Protein 5OS9 (pdb70)

Nearest PDB structures (foldseek):
  5os9-assembly2_B  TM=9.910E-01  e=1.170E-19  Arabidopsis thaliana
  7et6-assembly1_D  TM=8.992E-01  e=9.704E-14  Arabidopsis thaliana
  7et6-assembly1_A  TM=8.989E-01  e=3.283E-13  Arabidopsis thaliana
  1wid-assembly1_A  TM=8.271E-01  e=1.241E-12  Arabidopsis thaliana
  8oj1-assembly1_A-2  TM=8.396E-01  e=2.722E-07  Marchantia polymorpha

GO terms:
  GO:0005515 protein binding (F, IPI)
  GO:0005634 nucleus (C, IDA)
  GO:0043565 sequence-specific DNA binding (F, IDA)
  GO:1901371 regulation of leaf morphogenesis (P, IGI)
  GO:0048480 stigma development (P, IGI)
  GO:0009908 flower development (P, IMP)
  GO:0048366 leaf development (P, IMP)

Solvent-accessible surface area: 12369 Å² total

CATH classification: 2.40.330.10

Radius of gyration: 20.78 Å; Cα contacts (8 Å, |Δi|>4): 451; chains: 2; bounding box: 35×59×40 Å

InterPro domains:
  IPR003340 B3 DNA binding domain [PF02362] (35-139)
  IPR003340 B3 DNA binding domain [PS50863] (35-141)
  IPR003340 B3 DNA binding domain [SM01019] (35-141)
  IPR003340 B3 DNA binding domain [cd10017] (33-135)
  IPR015300 DNA-binding pseudobarrel domain superfamily [G3DSA:2.40.330.10] (28-150)
  IPR015300 DNA-binding pseudobarrel domain superfamily [SSF101936] (31-127)
  IPR044800 B3 domain-containing transcription factor LEC2-like [PTHR31140] (16-260)

Sequence (226 aa):
ADRREHMFDKVVTPSDVGKLNRLVIPKQHAERFFPLDSSSNEKGLLLNFEDLTGKSWRFRYSYWNSSQSYVMTKGWSRFVKDKKLDAGDIVSFQRVGDSGRDSRLFIDWRRRRPKVADREHMFDKVVTPSDVGKLNRLVIPKQHAERFFPLDSSSNEKGLLLNFEDLTGKSWRFRYSYWNSSQSYVMTKGWSRFVKDKKLDAGDIVSFQQRVGDSGRDSRLFIDWRRRP

Secondary structure (DSSP, 8-state):
----EEEEEEPPHHHHSTT--EEEPHHHHHHH----TTS-TT-EEEEEE-TTS-EEEEEEEEETTTTEEEEEEHHHHHHHHHT--TT-EEEEE-----STT--EEEEEE-SS--/----EEEEEEPPHHHHSTT--EEEPHHHHHHHS---TTS-TT-EEEEEE-TTSPEEEEEEEEEGGGTEEEEEEHHHHHHHHHT--TT-EEEEE-----STT--EEEEEE---

Structure (mmCIF, N/CA/C/O backbone):
data_5OS9
#
_entry.id   5OS9
#
_cell.length_a   30.758
_cell.length_b   151.179
_cell.length_c   47.513
_cell.angle_alpha   90.00
_cell.angle_beta   90.00
_cell.angle_gamma   90.00
#
_symmetry.space_group_name_H-M   'P 21 21 21'
#
loop_
_entity.id
_entity.type
_entity.pdbx_description
1 polymer 'B3 domain-containing transcription factor NGA1'
2 water water
#
loop_
_atom_site.group_PDB
_atom_site.id
_atom_site.type_symbol
_atom_site.label_atom_id
_atom_site.label_alt_id
_atom_site.label_comp_id
_atom_site.label_asym_id
_atom_site.label_entity_id
_atom_site.label_seq_id
_atom_site.pdbx_PDB_ins_code
_atom_site.Cartn_x
_atom_site.Cartn_y
_atom_site.Cartn_z
_atom_site.occupancy
_atom_site.B_iso_or_equiv
_atom_site.auth_seq_id
_atom_site.auth_comp_id
_atom_site.auth_asym_id
_atom_site.auth_atom_id
_atom_site.pdbx_PDB_model_num
ATOM 1 N N . ALA A 1 2 ? 8.377 14.997 2.986 1.00 17.37 29 ALA A N 1
ATOM 2 C CA . ALA A 1 2 ? 7.191 14.170 3.275 1.00 16.60 29 ALA A CA 1
ATOM 3 C C . ALA A 1 2 ? 7.592 12.952 4.067 1.00 13.79 29 ALA A C 1
ATOM 4 O O . ALA A 1 2 ? 8.488 12.228 3.669 1.00 12.35 29 ALA A O 1
ATOM 6 N N . ASP A 1 3 ? 6.906 12.699 5.179 1.00 12.26 30 ASP A N 1
ATOM 7 C CA . ASP A 1 3 ? 7.239 11.553 6.033 1.00 14.16 30 ASP A CA 1
ATOM 8 C C . ASP A 1 3 ? 6.010 10.636 6.152 1.00 13.28 30 ASP A C 1
ATOM 9 O O . ASP A 1 3 ? 5.530 10.377 7.245 1.00 10.46 30 ASP A O 1
ATOM 14 N N . ARG A 1 4 ? 5.533 10.117 5.038 1.00 12.19 31 ARG A N 1
ATOM 15 C CA A ARG A 1 4 ? 4.248 9.431 4.974 0.50 13.25 31 ARG A CA 1
ATOM 16 C CA B ARG A 1 4 ? 4.255 9.424 4.996 0.50 13.26 31 ARG A CA 1
ATOM 17 C C . ARG A 1 4 ? 4.406 8.050 4.366 1.00 15.50 31 ARG A C 1
ATOM 18 O O . ARG A 1 4 ? 5.099 7.885 3.368 1.00 16.77 31 ARG A O 1
ATOM 33 N N . GLU A 1 5 ? 3.727 7.081 4.950 1.00 11.38 32 GLU A N 1
ATOM 34 C CA . GLU A 1 5 ? 3.610 5.744 4.384 1.00 13.21 32 GLU A CA 1
ATOM 35 C C . GLU A 1 5 ? 2.346 5.665 3.522 1.00 17.24 32 GLU A C 1
ATOM 36 O O . GLU A 1 5 ? 1.231 5.928 3.992 1.00 12.32 32 GLU A O 1
ATOM 42 N N . HIS A 1 6 ? 2.502 5.242 2.273 1.00 16.47 33 HIS A N 1
ATOM 43 C CA . HIS A 1 6 ? 1.342 4.890 1.448 1.00 12.93 33 HIS A CA 1
ATOM 44 C C . HIS A 1 6 ? 0.519 3.733 2.062 1.00 15.90 33 HIS A C 1
ATOM 45 O O . HIS A 1 6 ? 1.057 2.677 2.401 1.00 15.62 33 HIS A O 1
ATOM 52 N N . MET A 1 7 ? -0.797 3.937 2.241 1.00 11.30 34 MET A N 1
ATOM 53 C CA . MET A 1 7 ? -1.645 2.852 2.765 1.00 12.11 34 MET A CA 1
ATOM 54 C C . MET A 1 7 ? -2.300 2.061 1.625 1.00 15.65 34 MET A C 1
ATOM 55 O O . MET A 1 7 ? -2.014 0.877 1.412 1.00 13.88 34 MET A O 1
ATOM 60 N N . PHE A 1 8 ? -3.154 2.715 0.855 1.00 10.99 35 PHE A N 1
ATOM 61 C CA . PHE A 1 8 ? -3.726 2.067 -0.348 1.00 14.35 35 PHE A CA 1
ATOM 62 C C . PHE A 1 8 ? -4.256 3.128 -1.298 1.00 16.57 35 PHE A C 1
ATOM 63 O O . PHE A 1 8 ? -4.442 4.293 -0.924 1.00 14.15 35 PHE A O 1
ATOM 71 N N . ASP A 1 9 ? -4.493 2.718 -2.537 1.00 13.99 36 ASP A N 1
ATOM 72 C CA . ASP A 1 9 ? -5.155 3.577 -3.540 1.00 15.75 36 ASP A CA 1
ATOM 73 C C . ASP A 1 9 ? -6.408 2.821 -3.973 1.00 19.18 36 ASP A C 1
ATOM 74 O O . ASP A 1 9 ? -6.516 1.597 -3.773 1.00 18.07 36 ASP A O 1
ATOM 79 N N . LYS A 1 10 ? -7.286 3.515 -4.708 1.00 12.32 37 LYS A N 1
ATOM 80 C CA . LYS A 1 10 ? -8.459 2.861 -5.293 1.00 11.56 37 LYS A CA 1
ATOM 81 C C . LYS A 1 10 ? -8.822 3.570 -6.589 1.00 11.59 37 LYS A C 1
ATOM 82 O O . LYS A 1 10 ? -8.756 4.801 -6.637 1.00 10.95 37 LYS A O 1
ATOM 88 N N . VAL A 1 11 ? -9.194 2.809 -7.623 1.00 11.59 38 VAL A N 1
ATOM 89 C CA . VAL A 1 11 ? -9.840 3.439 -8.783 1.00 12.70 38 VAL A CA 1
ATOM 90 C C . VAL A 1 11 ? -11.275 3.768 -8.400 1.00 10.79 38 VAL A C 1
ATOM 91 O O . VAL A 1 11 ? -12.024 2.883 -7.978 1.00 12.52 38 VAL A O 1
ATOM 95 N N . VAL A 1 12 ? -11.655 5.059 -8.526 1.00 8.47 39 VAL A N 1
ATOM 96 C CA . VAL A 1 12 ? -13.003 5.513 -8.141 1.00 9.00 39 VAL A CA 1
ATOM 97 C C . VAL A 1 12 ? -14.030 4.895 -9.081 1.00 12.20 39 VAL A C 1
ATOM 98 O O . VAL A 1 12 ? -13.838 4.898 -10.308 1.00 13.60 39 VAL A O 1
ATOM 102 N N . THR A 1 13 ? -15.143 4.359 -8.514 1.00 11.23 40 THR A N 1
ATOM 103 C CA . THR A 1 13 ? -16.202 3.783 -9.351 1.00 15.15 40 THR A CA 1
ATOM 104 C C . THR A 1 13 ? -17.277 4.814 -9.619 1.00 14.37 40 THR A C 1
ATOM 105 O O . THR A 1 13 ? -17.328 5.878 -8.993 1.00 12.15 40 THR A O 1
ATOM 109 N N . PRO A 1 14 ? -18.195 4.537 -10.553 1.00 12.23 41 PRO A N 1
ATOM 110 C CA . PRO A 1 14 ? -19.294 5.501 -10.773 1.00 12.61 41 PRO A CA 1
ATOM 111 C C . PRO A 1 14 ? -20.144 5.723 -9.541 1.00 9.28 41 PRO A C 1
ATOM 112 O O . PRO A 1 14 ? -20.565 6.853 -9.284 1.00 13.05 41 PRO A O 1
ATOM 116 N N . SER A 1 15 ? -20.403 4.665 -8.760 1.00 11.60 42 SER A N 1
ATOM 117 C CA . SER A 1 15 ? -21.226 4.912 -7.574 1.00 14.14 42 SER A CA 1
ATOM 118 C C . SER A 1 15 ? -20.472 5.674 -6.505 1.00 11.91 42 SER A C 1
ATOM 119 O O . SER A 1 15 ? -21.121 6.308 -5.657 1.00 13.60 42 SER A O 1
ATOM 122 N N . ASP A 1 16 ? -19.130 5.631 -6.507 1.00 9.61 43 ASP A N 1
ATOM 123 C CA . ASP A 1 16 ? -18.384 6.417 -5.535 1.00 11.66 43 ASP A CA 1
ATOM 124 C C . ASP A 1 16 ? -18.532 7.905 -5.751 1.00 13.95 43 ASP A C 1
ATOM 125 O O . ASP A 1 16 ? -18.242 8.678 -4.829 1.00 17.61 43 ASP A O 1
ATOM 130 N N . VAL A 1 17 ? -18.878 8.344 -6.961 1.00 11.98 44 VAL A N 1
ATOM 131 C CA . VAL A 1 17 ? -18.996 9.788 -7.224 1.00 11.71 44 VAL A CA 1
ATOM 132 C C . VAL A 1 17 ? -20.431 10.232 -7.404 1.00 17.46 44 VAL A C 1
ATOM 133 O O . VAL A 1 17 ? -20.662 11.428 -7.614 1.00 15.75 44 VAL A O 1
ATOM 137 N N . GLY A 1 18 ? -21.407 9.309 -7.374 1.00 12.71 45 GLY A N 1
ATOM 138 C CA . GLY A 1 18 ? -22.814 9.664 -7.590 1.00 11.93 45 GLY A CA 1
ATOM 139 C C . GLY A 1 18 ? -23.569 10.008 -6.318 1.00 13.33 45 GLY A C 1
ATOM 140 O O . GLY A 1 18 ? -22.987 10.158 -5.234 1.00 14.17 45 GLY A O 1
ATOM 141 N N . LYS A 1 19 ? -24.922 9.939 -6.425 1.00 11.60 46 LYS A N 1
ATOM 142 C CA . LYS A 1 19 ? -25.811 10.459 -5.388 1.00 17.13 46 LYS A CA 1
ATOM 143 C C . LYS A 1 19 ? -25.887 9.572 -4.169 1.00 17.45 46 LYS A C 1
ATOM 144 O O . LYS A 1 19 ? -26.519 9.994 -3.184 1.00 15.84 46 LYS A O 1
ATOM 147 N N . LEU A 1 20 ? -25.301 8.344 -4.201 1.00 11.59 47 LEU A N 1
ATOM 148 C CA . LEU A 1 20 ? -25.218 7.615 -2.929 1.00 13.21 47 LEU A CA 1
ATOM 149 C C . LEU A 1 20 ? -24.275 8.318 -1.950 1.00 13.62 47 LEU A C 1
ATOM 150 O O . LEU A 1 20 ? -24.275 7.964 -0.748 1.00 12.79 47 LEU A O 1
ATOM 155 N N . ASN A 1 21 ? -23.434 9.231 -2.453 1.00 13.27 48 ASN A N 1
ATOM 156 C CA . ASN A 1 21 ? -22.579 10.098 -1.636 1.00 11.03 48 ASN A CA 1
ATOM 157 C C . ASN A 1 21 ? -21.794 9.271 -0.636 1.00 12.11 48 ASN A C 1
ATOM 158 O O . ASN A 1 21 ? -21.793 9.554 0.562 1.00 14.17 48 ASN A O 1
ATOM 163 N N . ARG A 1 22 ? -21.140 8.228 -1.144 1.00 11.18 49 ARG A N 1
ATOM 164 C CA . ARG A 1 22 ? -20.328 7.384 -0.285 1.00 10.22 49 ARG A CA 1
ATOM 165 C C . ARG A 1 22 ? -19.199 6.748 -1.101 1.00 11.52 49 ARG A C 1
ATOM 166 O O . ARG A 1 22 ? -19.382 6.441 -2.280 1.00 12.75 49 ARG A O 1
ATOM 174 N N . LEU A 1 23 ? -18.032 6.552 -0.447 1.00 11.23 50 LEU A N 1
ATOM 175 C CA . LEU A 1 23 ? -16.885 5.860 -1.059 1.00 10.51 50 LEU A CA 1
ATOM 176 C C . LEU A 1 23 ? -16.800 4.443 -0.495 1.00 13.16 50 LEU A C 1
ATOM 177 O O . LEU A 1 23 ? -16.634 4.297 0.709 1.00 12.00 50 LEU A O 1
ATOM 182 N N . VAL A 1 24 ? -16.820 3.417 -1.351 1.00 9.31 51 VAL A N 1
ATOM 183 C CA . VAL A 1 24 ? -16.586 2.054 -0.863 1.00 6.70 51 VAL A CA 1
ATOM 184 C C . VAL A 1 24 ? -15.086 1.810 -0.691 1.00 16.01 51 VAL A C 1
ATOM 185 O O . VAL A 1 24 ? -14.303 2.088 -1.600 1.00 15.63 51 VAL A O 1
ATOM 189 N N . ILE A 1 25 ? -14.691 1.291 0.468 1.00 11.90 52 ILE A N 1
ATOM 190 C CA . ILE A 1 25 ? -13.288 0.965 0.764 1.00 10.98 52 ILE A CA 1
ATOM 191 C C . ILE A 1 25 ? -13.115 -0.523 0.477 1.00 11.45 52 ILE A C 1
ATOM 192 O O . ILE A 1 25 ? -13.777 -1.347 1.126 1.00 12.32 52 ILE A O 1
ATOM 197 N N . PRO A 1 26 ? -12.258 -0.906 -0.433 1.00 12.30 53 PRO A N 1
ATOM 198 C CA . PRO A 1 26 ? -12.089 -2.339 -0.732 1.00 13.51 53 PRO A CA 1
ATOM 199 C C . PRO A 1 26 ? -11.800 -3.118 0.544 1.00 15.91 53 PRO A C 1
ATOM 200 O O . PRO A 1 26 ? -11.062 -2.650 1.421 1.00 13.68 53 PRO A O 1
ATOM 204 N N . LYS A 1 27 ? -12.348 -4.338 0.594 1.00 16.52 54 LYS A N 1
ATOM 205 C CA . LYS A 1 27 ? -12.288 -5.168 1.790 1.00 15.25 54 LYS A CA 1
ATOM 206 C C . LYS A 1 27 ? -10.866 -5.453 2.232 1.00 14.21 54 LYS A C 1
ATOM 207 O O . LYS A 1 27 ? -10.587 -5.475 3.433 1.00 16.58 54 LYS A O 1
ATOM 213 N N . GLN A 1 28 ? -9.951 -5.685 1.288 1.00 13.22 55 GLN A N 1
ATOM 214 C CA . GLN A 1 28 ? -8.600 -6.022 1.719 1.00 14.25 55 GLN A CA 1
ATOM 215 C C . GLN A 1 28 ? -7.900 -4.880 2.438 1.00 16.58 55 GLN A C 1
ATOM 216 O O . GLN A 1 28 ? -7.001 -5.158 3.257 1.00 14.20 55 GLN A O 1
ATOM 222 N N . HIS A 1 29 ? -8.332 -3.618 2.214 1.00 15.78 56 HIS A N 1
ATOM 223 C CA . HIS A 1 29 ? -7.781 -2.475 2.930 1.00 12.78 56 HIS A CA 1
ATOM 224 C C . HIS A 1 29 ? -8.598 -2.102 4.149 1.00 14.22 56 HIS A C 1
ATOM 225 O O . HIS A 1 29 ? -8.033 -1.730 5.185 1.00 13.48 56 HIS A O 1
ATOM 232 N N . ALA A 1 30 ? -9.929 -2.180 4.036 1.00 11.80 57 ALA A N 1
ATOM 233 C CA . ALA A 1 30 ? -10.775 -1.977 5.201 1.00 14.71 57 ALA A CA 1
ATOM 234 C C . ALA A 1 30 ? -10.346 -2.881 6.320 1.00 12.80 57 ALA A C 1
ATOM 235 O O . ALA A 1 30 ? -10.306 -2.476 7.499 1.00 14.67 57 ALA A O 1
ATOM 237 N N . GLU A 1 31 ? -10.119 -4.144 5.978 1.00 11.82 58 GLU A N 1
ATOM 238 C CA . GLU A 1 31 ? -9.796 -5.159 6.956 1.00 17.28 58 GLU A CA 1
ATOM 239 C C . GLU A 1 31 ? -8.301 -5.267 7.187 1.00 17.02 58 GLU A C 1
ATOM 240 O O . GLU A 1 31 ? -7.832 -6.288 7.705 1.00 15.89 58 GLU A O 1
ATOM 246 N N . ARG A 1 32 ? -7.533 -4.240 6.813 1.00 14.43 59 ARG A N 1
ATOM 247 C CA . ARG A 1 32 ? -6.143 -4.091 7.272 1.00 12.01 59 ARG A CA 1
ATOM 248 C C . ARG A 1 32 ? -5.968 -2.871 8.164 1.00 14.82 59 ARG A C 1
ATOM 249 O O . ARG A 1 32 ? -5.419 -2.967 9.271 1.00 16.22 59 ARG A O 1
ATOM 257 N N . PHE A 1 33 ? -6.411 -1.695 7.714 1.00 11.85 60 PHE A N 1
ATOM 258 C CA . PHE A 1 33 ? -6.073 -0.448 8.372 1.00 14.17 60 PHE A CA 1
ATOM 259 C C . PHE A 1 33 ? -7.106 0.075 9.379 1.00 21.00 60 PHE A C 1
ATOM 260 O O . PHE A 1 33 ? -6.806 1.034 10.112 1.00 20.70 60 PHE A O 1
ATOM 268 N N . PHE A 1 34 ? -8.323 -0.457 9.405 1.00 15.54 61 PHE A N 1
ATOM 269 C CA . PHE A 1 34 ? -9.355 0.076 10.288 1.00 13.84 61 PHE A CA 1
ATOM 270 C C . PHE A 1 34 ? -9.929 -1.049 11.139 1.00 13.79 61 PHE A C 1
ATOM 271 O O . PHE A 1 34 ? -9.722 -2.226 10.820 1.00 13.65 61 PHE A O 1
ATOM 279 N N . PRO A 1 35 ? -10.606 -0.724 12.245 1.00 14.13 62 PRO A N 1
ATOM 280 C CA . PRO A 1 35 ? -10.997 -1.738 13.244 1.00 15.46 62 PRO A CA 1
ATOM 281 C C . PRO A 1 35 ? -12.429 -2.251 13.179 1.00 20.57 62 PRO A C 1
ATOM 282 O O . PRO A 1 35 ? -12.787 -3.124 13.996 1.00 20.93 62 PRO A O 1
ATOM 286 N N . LEU A 1 36 ? -13.213 -1.827 12.216 1.00 15.12 63 LEU A N 1
ATOM 287 C CA . LEU A 1 36 ? -14.627 -2.202 12.239 1.00 12.95 63 LEU A CA 1
ATOM 288 C C . LEU A 1 36 ? -14.881 -3.525 11.531 1.00 13.79 63 LEU A C 1
ATOM 289 O O . LEU A 1 36 ? -14.143 -3.936 10.619 1.00 14.77 63 LEU A O 1
ATOM 294 N N . ASP A 1 37 ? -15.983 -4.171 11.927 1.00 15.12 64 ASP A N 1
ATOM 295 C CA . ASP A 1 37 ? -16.509 -5.266 11.105 1.00 13.96 64 ASP A CA 1
ATOM 296 C C . ASP A 1 37 ? -18.020 -5.237 11.217 1.00 11.56 64 ASP A C 1
ATOM 297 O O . ASP A 1 37 ? -18.584 -4.260 11.716 1.00 16.12 64 ASP A O 1
ATOM 302 N N . SER A 1 38 ? -18.696 -6.302 10.757 1.00 16.15 65 SER A N 1
ATOM 303 C CA . SER A 1 38 ? -20.166 -6.239 10.710 1.00 17.30 65 SER A CA 1
ATOM 304 C C . SER A 1 38 ? -20.805 -6.239 12.080 1.00 23.71 65 SER A C 1
ATOM 305 O O . SER A 1 38 ? -22.017 -5.982 12.184 1.00 16.65 65 SER A O 1
ATOM 308 N N . SER A 1 39 ? -20.036 -6.544 13.136 1.00 14.70 66 SER A N 1
ATOM 309 C CA . SER A 1 39 ? -20.548 -6.506 14.497 1.00 13.75 66 SER A CA 1
ATOM 310 C C . SER A 1 39 ? -20.381 -5.158 15.176 1.00 19.12 66 SER A C 1
ATOM 311 O O . SER A 1 39 ? -21.022 -4.932 16.206 1.00 15.94 66 SER A O 1
ATOM 314 N N . SER A 1 40 ? -19.567 -4.252 14.639 1.00 13.69 67 SER A N 1
ATOM 315 C CA . SER A 1 40 ? -19.321 -3.000 15.314 1.00 14.14 67 SER A CA 1
ATOM 316 C C . SER A 1 40 ? -20.577 -2.107 15.391 1.00 17.46 67 SER A C 1
ATOM 317 O O . SER A 1 40 ? -21.484 -2.190 14.558 1.00 14.03 67 SER A O 1
ATOM 320 N N . ASN A 1 41 ? -20.528 -1.148 16.330 1.00 12.84 68 ASN A N 1
ATOM 321 C CA . ASN A 1 41 ? -21.574 -0.134 16.402 1.00 18.88 68 ASN A CA 1
ATOM 322 C C . ASN A 1 41 ? -21.745 0.536 15.027 1.00 18.18 68 ASN A C 1
ATOM 323 O O . ASN A 1 41 ? -20.753 0.850 14.336 1.00 18.01 68 ASN A O 1
ATOM 328 N N . GLU A 1 42 ? -23.014 0.748 14.632 1.00 12.71 69 GLU A N 1
ATOM 329 C CA . GLU A 1 42 ? -23.291 1.151 13.248 1.00 12.95 69 GLU A CA 1
ATOM 330 C C . GLU A 1 42 ? -22.881 2.579 12.969 1.00 10.95 69 GLU A C 1
ATOM 331 O O . GLU A 1 42 ? -22.746 2.971 11.803 1.00 15.82 69 GLU A O 1
ATOM 337 N N . LYS A 1 43 ? -22.677 3.353 14.000 1.00 11.01 70 LYS A N 1
ATOM 338 C CA . LYS A 1 43 ? -22.193 4.717 13.770 1.00 14.20 70 LYS A CA 1
ATOM 339 C C . LYS A 1 43 ? -20.793 4.774 13.170 1.00 15.70 70 LYS A C 1
ATOM 340 O O . LYS A 1 43 ? -20.422 5.805 12.604 1.00 14.62 70 LYS A O 1
ATOM 343 N N . GLY A 1 44 ? -19.984 3.763 13.389 1.00 14.34 71 GLY A N 1
ATOM 344 C CA . GLY A 1 44 ? -18.614 3.788 12.858 1.00 12.16 71 GLY A CA 1
ATOM 345 C C . GLY A 1 44 ? -17.757 4.792 13.605 1.00 18.51 71 GLY A C 1
ATOM 346 O O . GLY A 1 44 ? -17.931 5.027 14.796 1.00 16.98 71 GLY A O 1
ATOM 347 N N . LEU A 1 45 ? -16.804 5.386 12.887 1.00 13.28 72 LEU A N 1
ATOM 348 C CA . LEU A 1 45 ? -15.758 6.210 13.478 1.00 13.93 72 LEU A CA 1
ATOM 349 C C . LEU A 1 45 ? -15.617 7.490 12.691 1.00 11.87 72 LEU A C 1
ATOM 350 O O . LEU A 1 45 ? -15.655 7.472 11.450 1.00 15.78 72 LEU A O 1
ATOM 355 N N . LEU A 1 46 ? -15.267 8.564 13.391 1.00 12.00 73 LEU A N 1
ATOM 356 C CA . LEU A 1 46 ? -14.932 9.801 12.686 1.00 11.46 73 LEU A CA 1
ATOM 357 C C . LEU A 1 46 ? -13.429 9.811 12.440 1.00 18.75 73 LEU A C 1
ATOM 358 O O . LEU A 1 46 ? -12.649 9.574 13.368 1.00 19.70 73 LEU A O 1
ATOM 363 N N . LEU A 1 47 ? -13.037 10.072 11.188 1.00 11.33 74 LEU A N 1
ATOM 364 C CA . LEU A 1 47 ? -11.622 10.166 10.791 1.00 14.01 74 LEU A CA 1
ATOM 365 C C . LEU A 1 47 ? -11.367 11.491 10.107 1.00 16.06 74 LEU A C 1
ATOM 366 O O . LEU A 1 47 ? -12.213 11.968 9.359 1.00 15.07 74 LEU A O 1
ATOM 371 N N . ASN A 1 48 ? -10.168 12.053 10.294 1.00 11.05 75 ASN A N 1
ATOM 372 C CA . ASN A 1 48 ? -9.792 13.285 9.588 1.00 13.06 75 ASN A CA 1
ATOM 373 C C . ASN A 1 48 ? -8.705 12.974 8.585 1.00 14.18 75 ASN A C 1
ATOM 374 O O . ASN A 1 48 ? -7.743 12.291 8.941 1.00 19.42 75 ASN A O 1
ATOM 379 N N . PHE A 1 49 ? -8.830 13.496 7.365 1.00 11.41 76 PHE A N 1
ATOM 380 C CA . PHE A 1 49 ? -7.834 13.287 6.321 1.00 9.20 76 PHE A CA 1
ATOM 381 C C . PHE A 1 49 ? -7.314 14.633 5.858 1.00 12.72 76 PHE A C 1
ATOM 382 O O . PHE A 1 49 ? -8.082 15.490 5.415 1.00 15.97 76 PHE A O 1
ATOM 390 N N . GLU A 1 50 ? -6.012 14.803 5.944 1.00 11.77 77 GLU A N 1
ATOM 391 C CA . GLU A 1 50 ? -5.407 16.058 5.475 1.00 10.99 77 GLU A CA 1
ATOM 392 C C . GLU A 1 50 ? -5.014 15.934 4.007 1.00 12.50 77 GLU A C 1
ATOM 393 O O . GLU A 1 50 ? -4.375 14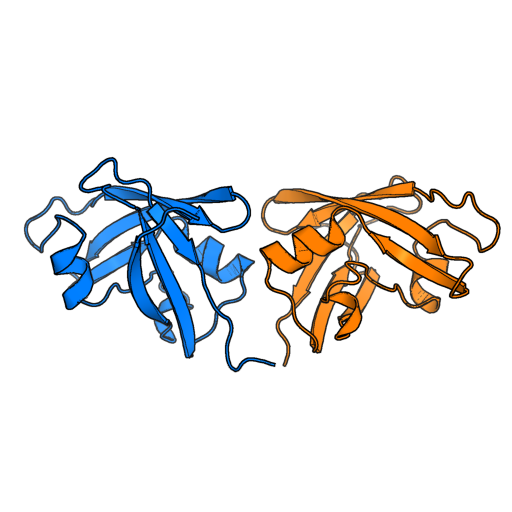.951 3.597 1.00 13.14 77 GLU A O 1
ATOM 399 N N . ASP A 1 51 ? -5.356 16.941 3.198 1.00 12.84 78 ASP A N 1
ATOM 400 C CA . ASP A 1 51 ? -4.888 16.901 1.820 1.00 13.20 78 ASP A CA 1
ATOM 401 C C . ASP A 1 51 ? -3.552 17.657 1.666 1.00 16.74 78 ASP A C 1
ATOM 402 O O . ASP A 1 51 ? -2.981 18.217 2.615 1.00 13.54 78 ASP A O 1
ATOM 407 N N . LEU A 1 52 ? -3.094 17.767 0.418 1.00 15.37 79 LEU A N 1
ATOM 408 C CA . LEU A 1 52 ? -1.772 18.379 0.169 1.00 16.03 79 LEU A CA 1
ATOM 409 C C . LEU A 1 52 ? -1.743 19.873 0.468 1.00 22.36 79 LEU A C 1
ATOM 410 O O . LEU A 1 52 ? -0.675 20.430 0.734 1.00 22.02 79 LEU A O 1
ATOM 415 N N . THR A 1 53 ? -2.869 20.559 0.388 1.00 15.42 80 THR A N 1
ATOM 416 C CA . THR A 1 53 ? -2.831 21.959 0.742 1.00 21.17 80 THR A CA 1
ATOM 417 C C . THR A 1 53 ? -2.852 22.179 2.247 1.00 25.33 80 THR A C 1
ATOM 418 O O . THR A 1 53 ? -2.711 23.326 2.675 1.00 25.59 80 THR A O 1
ATOM 422 N N . GLY A 1 54 ? -3.062 21.125 3.050 1.00 18.18 81 GLY A N 1
ATOM 423 C CA . GLY A 1 54 ? -3.189 21.233 4.501 1.00 13.56 81 GLY A CA 1
ATOM 424 C C . GLY A 1 54 ? -4.615 21.286 5.015 1.00 16.79 81 GLY A C 1
ATOM 425 O O . GLY A 1 54 ? -4.813 21.467 6.223 1.00 17.91 81 GLY A O 1
ATOM 426 N N . LYS A 1 55 ? -5.609 21.158 4.151 1.00 14.32 82 LYS A N 1
ATOM 427 C CA . LYS A 1 55 ? -7.001 21.178 4.593 1.00 14.11 82 LYS A CA 1
ATOM 428 C C . LYS A 1 55 ? -7.378 19.826 5.181 1.00 20.02 82 LYS A C 1
ATOM 429 O O . LYS A 1 55 ? -7.036 18.804 4.628 1.00 15.34 82 LYS A O 1
ATOM 435 N N . SER A 1 56 ? -8.116 19.827 6.278 1.00 14.47 83 SER A N 1
ATOM 436 C CA . SER A 1 56 ? -8.502 18.591 6.959 1.00 11.63 83 SER A CA 1
ATOM 437 C C . SER A 1 56 ? -9.933 18.297 6.536 1.00 17.11 83 SER A C 1
ATOM 438 O O . SER A 1 56 ? -10.783 19.185 6.613 1.00 17.05 83 SER A O 1
ATOM 441 N N . TRP A 1 57 ? -10.177 17.106 6.027 1.00 11.48 84 TRP A N 1
ATOM 442 C CA . TRP A 1 57 ? -11.508 16.701 5.603 1.00 11.47 84 TRP A CA 1
ATOM 443 C C . TRP A 1 57 ? -12.018 15.741 6.666 1.00 16.17 84 TRP A C 1
ATOM 444 O O . TRP A 1 57 ? -11.309 14.783 6.998 1.00 17.81 84 TRP A O 1
ATOM 455 N N . ARG A 1 58 ? -13.261 15.946 7.165 1.00 11.41 85 ARG A N 1
ATOM 456 C CA . ARG A 1 58 ? -13.770 15.086 8.224 1.00 13.40 85 ARG A CA 1
ATOM 457 C C . ARG A 1 58 ? -14.677 14.039 7.594 1.00 13.55 85 ARG A C 1
ATOM 458 O O . ARG A 1 58 ? -15.721 14.380 7.044 1.00 11.70 85 ARG A O 1
ATOM 462 N N . PHE A 1 59 ? -14.264 12.791 7.636 1.00 14.54 86 PHE A N 1
ATOM 463 C CA . PHE A 1 59 ? -15.035 11.701 7.050 1.00 10.42 86 PHE A CA 1
ATOM 464 C C . PHE A 1 59 ? -15.617 10.842 8.165 1.00 14.23 86 PHE A C 1
ATOM 465 O O . PHE A 1 59 ? -15.106 10.827 9.288 1.00 17.50 86 PHE A O 1
ATOM 473 N N . ARG A 1 60 ? -16.695 10.122 7.860 1.00 12.97 87 ARG A N 1
ATOM 474 C CA . ARG A 1 60 ? -17.163 9.054 8.746 1.00 9.71 87 ARG A CA 1
ATOM 475 C C . ARG A 1 60 ? -16.857 7.752 8.037 1.00 10.81 87 ARG A C 1
ATOM 476 O O . ARG A 1 60 ? -17.220 7.601 6.862 1.00 13.89 87 ARG A O 1
ATOM 484 N N . TYR A 1 61 ? -16.295 6.795 8.770 1.00 8.72 88 TYR A N 1
ATOM 485 C CA . TYR A 1 61 ? -16.045 5.447 8.265 1.00 8.57 88 TYR A CA 1
ATOM 486 C C . TYR A 1 61 ? -16.955 4.475 9.003 1.00 10.33 88 TYR A C 1
ATOM 487 O O . TYR A 1 61 ? -16.962 4.471 10.237 1.00 14.15 88 TYR A O 1
ATOM 496 N N . SER A 1 62 ? -17.701 3.638 8.256 1.00 11.38 89 SER A N 1
ATOM 497 C CA . SER A 1 62 ? -18.660 2.726 8.894 1.00 8.69 89 SER A CA 1
ATOM 498 C C . SER A 1 62 ? -18.812 1.495 8.022 1.00 13.81 89 SER A C 1
ATOM 499 O O . SER A 1 62 ? -18.391 1.476 6.856 1.00 14.59 89 SER A O 1
ATOM 502 N N . TYR A 1 63 ? -19.451 0.474 8.586 1.00 11.21 90 TYR A N 1
ATOM 503 C CA . TYR A 1 63 ? -19.838 -0.700 7.801 1.00 10.79 90 TYR A CA 1
ATOM 504 C C . TYR A 1 63 ? -21.338 -0.649 7.586 1.00 12.53 90 TYR A C 1
ATOM 505 O O . TYR A 1 63 ? -22.094 -0.464 8.537 1.00 11.55 90 TYR A O 1
ATOM 514 N N . TRP A 1 64 ? -21.758 -0.697 6.319 1.00 12.52 91 TRP A N 1
ATOM 515 C CA . TRP A 1 64 ? -23.170 -0.652 5.974 1.00 11.39 91 TRP A CA 1
ATOM 516 C C . TRP A 1 64 ? -23.614 -2.089 5.812 1.00 12.92 91 TRP A C 1
ATOM 517 O O . TRP A 1 64 ? -23.280 -2.762 4.819 1.00 15.00 91 TRP A O 1
ATOM 528 N N . ASN A 1 65 ? -24.340 -2.577 6.797 1.00 15.12 92 ASN A N 1
ATOM 529 C CA . ASN A 1 65 ? -24.884 -3.924 6.662 1.00 19.64 92 ASN A CA 1
ATOM 530 C C . ASN A 1 65 ? -25.775 -4.023 5.424 1.00 16.05 92 ASN A C 1
ATOM 531 O O . ASN A 1 65 ? -25.850 -5.086 4.797 1.00 17.39 92 ASN A O 1
ATOM 536 N N . SER A 1 66 ? -26.470 -2.928 5.091 1.00 22.95 93 SER A N 1
ATOM 537 C CA . SER A 1 66 ? -27.404 -2.918 3.954 1.00 24.80 93 SER A CA 1
ATOM 538 C C . SER A 1 66 ? -26.710 -3.322 2.661 1.00 28.82 93 SER A C 1
ATOM 539 O O . SER A 1 66 ? -27.268 -4.084 1.867 1.00 26.83 93 SER A O 1
ATOM 542 N N . SER A 1 67 ? -25.494 -2.825 2.419 1.00 19.31 94 SER A N 1
ATOM 543 C CA . SER A 1 67 ? -24.805 -3.188 1.187 1.00 19.61 94 SER A CA 1
ATOM 544 C C . SER A 1 67 ? -23.567 -4.033 1.417 1.00 23.18 94 SER A C 1
ATOM 545 O O . SER A 1 67 ? -22.792 -4.259 0.476 1.00 18.49 94 SER A O 1
ATOM 548 N N . GLN A 1 68 ? -23.362 -4.507 2.636 1.00 14.83 95 GLN A N 1
ATOM 549 C CA . GLN A 1 68 ? -22.235 -5.350 2.988 1.00 17.38 95 GLN A CA 1
ATOM 550 C C . GLN A 1 68 ? -20.907 -4.714 2.568 1.00 18.39 95 GLN A C 1
ATOM 551 O O . GLN A 1 68 ? -20.022 -5.365 2.012 1.00 16.03 95 GLN A O 1
ATOM 557 N N . SER A 1 69 ? -20.772 -3.424 2.875 1.00 13.54 96 SER A N 1
ATOM 558 C CA . SER A 1 69 ? -19.611 -2.660 2.428 1.00 14.66 96 SER A CA 1
ATOM 559 C C . SER A 1 69 ? -19.130 -1.721 3.534 1.00 11.42 96 SER A C 1
ATOM 560 O O . SER A 1 69 ? -19.927 -1.129 4.277 1.00 13.63 96 SER A O 1
ATOM 563 N N . TYR A 1 70 ? -17.807 -1.536 3.556 1.00 10.11 97 TYR A N 1
ATOM 564 C CA . TYR A 1 70 ? -17.175 -0.503 4.373 1.00 10.55 97 TYR A CA 1
ATOM 565 C C . TYR A 1 70 ? -17.120 0.794 3.569 1.00 12.06 97 TYR A C 1
ATOM 566 O O . TYR A 1 70 ? -16.795 0.757 2.378 1.00 13.88 97 TYR A O 1
ATOM 575 N N . VAL A 1 71 ? -17.486 1.926 4.182 1.00 11.18 98 VAL A N 1
ATOM 576 C CA . VAL A 1 71 ? -17.693 3.123 3.361 1.00 11.38 98 VAL A CA 1
ATOM 577 C C . VAL A 1 71 ? -17.242 4.353 4.115 1.00 12.26 98 VAL A C 1
ATOM 578 O O . VAL A 1 71 ? -17.256 4.394 5.349 1.00 14.09 98 VAL A O 1
ATOM 582 N N . MET A 1 72 ? -16.841 5.373 3.339 1.00 11.21 99 MET A N 1
ATOM 583 C CA . MET A 1 72 ? -16.616 6.719 3.868 1.00 9.36 99 MET A CA 1
ATOM 584 C C . MET A 1 72 ? -17.748 7.637 3.435 1.00 8.40 99 MET A C 1
ATOM 585 O O . MET A 1 72 ? -18.105 7.682 2.236 1.00 11.87 99 MET A O 1
ATOM 590 N N . THR A 1 73 ? -18.267 8.402 4.391 1.00 11.42 100 THR A N 1
ATOM 591 C CA . THR A 1 73 ? -19.306 9.406 4.110 1.00 12.68 100 THR A CA 1
ATOM 592 C C . THR A 1 73 ? -18.882 10.703 4.804 1.00 10.45 100 THR A C 1
ATOM 593 O O . THR A 1 73 ? -17.744 10.860 5.269 1.00 11.12 100 THR A O 1
ATOM 597 N N . LYS A 1 74 ? -19.849 11.621 4.983 1.00 8.29 101 LYS A N 1
ATOM 598 C CA . LYS A 1 74 ? -19.683 12.943 5.600 1.00 9.17 101 LYS A CA 1
ATOM 599 C C . LYS A 1 74 ? -18.951 13.830 4.608 1.00 13.46 101 LYS A C 1
ATOM 600 O O . LYS A 1 74 ? -19.526 14.242 3.604 1.00 14.34 101 LYS A O 1
ATOM 606 N N . GLY A 1 75 ? -17.655 14.033 4.800 1.00 10.38 102 GLY A N 1
ATOM 607 C CA . GLY A 1 75 ? -16.989 14.939 3.903 1.00 13.34 102 GLY A CA 1
ATOM 608 C C . GLY A 1 75 ? -16.657 14.370 2.551 1.00 9.78 102 GLY A C 1
ATOM 609 O O . GLY A 1 75 ? -16.282 15.128 1.649 1.00 10.25 102 GLY A O 1
ATOM 610 N N . TRP A 1 76 ? -16.836 13.057 2.345 1.00 11.17 103 TRP A N 1
ATOM 611 C CA . TRP A 1 76 ? -16.501 12.481 1.049 1.00 12.30 103 TRP A CA 1
ATOM 612 C C . TRP A 1 76 ? -17.230 13.189 -0.096 1.00 11.14 103 TRP A C 1
ATOM 613 O O . TRP A 1 76 ? -16.621 13.559 -1.124 1.00 11.56 103 TRP A O 1
ATOM 624 N N . SER A 1 77 ? -18.546 13.400 0.040 1.00 11.59 104 SER A N 1
ATOM 625 C CA . SER A 1 77 ? -19.278 14.009 -1.090 1.00 10.71 104 SER A CA 1
ATOM 626 C C . SER A 1 77 ? -18.808 15.423 -1.362 1.00 10.86 104 SER A C 1
ATOM 627 O O . SER A 1 77 ? -18.830 15.881 -2.517 1.00 13.12 104 SER A O 1
ATOM 630 N N . ARG A 1 78 ? -18.386 16.141 -0.327 1.00 12.15 105 ARG A N 1
ATOM 631 C CA . ARG A 1 78 ? -17.892 17.494 -0.559 1.00 14.41 105 ARG A CA 1
ATOM 632 C C . ARG A 1 78 ? -16.535 17.467 -1.252 1.00 13.61 105 ARG A C 1
ATOM 633 O O . ARG A 1 78 ? -16.217 18.367 -2.055 1.00 14.29 105 ARG A O 1
ATOM 641 N N . PHE A 1 79 ? -15.729 16.471 -0.912 1.00 10.23 106 PHE A N 1
ATOM 642 C CA . PHE A 1 79 ? -14.447 16.238 -1.596 1.00 10.19 106 PHE A CA 1
ATOM 643 C C . PHE A 1 79 ? -14.645 15.905 -3.062 1.00 10.56 106 PHE A C 1
ATOM 644 O O . PHE A 1 79 ? -13.988 16.494 -3.922 1.00 10.02 106 PHE A O 1
ATOM 652 N N . VAL A 1 80 ? -15.619 15.030 -3.385 1.00 10.03 107 VAL A N 1
ATOM 653 C CA . VAL A 1 80 ? -15.921 14.730 -4.796 1.00 11.61 107 VAL A CA 1
ATOM 654 C C . VAL A 1 80 ? -16.303 16.001 -5.532 1.00 13.27 107 VAL A C 1
ATOM 655 O O . VAL A 1 80 ? -15.896 16.219 -6.678 1.00 14.89 107 VAL A O 1
ATOM 659 N N . LYS A 1 81 ? -17.121 16.837 -4.901 1.00 12.18 108 LYS A N 1
ATOM 660 C CA . LYS A 1 81 ? -17.662 18.016 -5.570 1.00 13.08 108 LYS A CA 1
ATOM 661 C C . LYS A 1 81 ? -16.568 19.068 -5.759 1.00 15.81 108 LYS A C 1
ATOM 662 O O . LYS A 1 81 ? -16.496 19.708 -6.815 1.00 14.07 108 LYS A O 1
ATOM 665 N N . ASP A 1 82 ? -15.683 19.213 -4.771 1.00 11.25 109 ASP A N 1
ATOM 666 C CA . ASP A 1 82 ? -14.621 20.215 -4.887 1.00 14.24 109 ASP A CA 1
ATOM 667 C C . ASP A 1 82 ? -13.565 19.804 -5.912 1.00 16.40 109 ASP A C 1
ATOM 668 O O . ASP A 1 82 ? -13.071 20.647 -6.669 1.00 12.25 109 ASP A O 1
ATOM 673 N N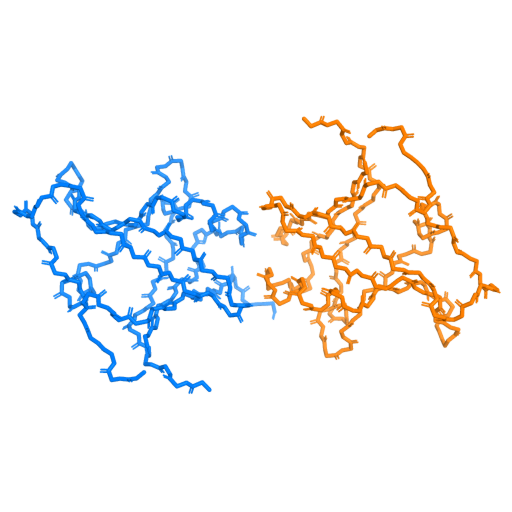 . LYS A 1 83 ? -13.195 18.532 -5.941 1.00 10.90 110 LYS A N 1
ATOM 674 C CA . LYS A 1 83 ? -12.147 18.064 -6.827 1.00 10.13 110 LYS A CA 1
ATOM 675 C C . LYS A 1 83 ? -12.692 17.563 -8.163 1.00 14.19 110 LYS A C 1
ATOM 676 O O . LYS A 1 83 ? -11.899 17.222 -9.059 1.00 12.81 110 LYS A O 1
ATOM 682 N N . LYS A 1 84 ? -14.015 17.502 -8.300 1.00 13.90 111 LYS A N 1
ATOM 683 C CA . LYS A 1 84 ? -14.702 17.112 -9.550 1.00 13.91 111 LYS A CA 1
ATOM 684 C C . LYS A 1 84 ? -14.261 15.711 -9.952 1.00 15.57 111 LYS A C 1
ATOM 685 O O . LYS A 1 84 ? -13.940 15.416 -11.114 1.00 15.35 111 LYS A O 1
ATOM 691 N N . LEU A 1 85 ? -14.272 14.825 -8.964 1.00 13.23 112 LEU A N 1
ATOM 692 C CA . LEU A 1 85 ? -13.873 13.456 -9.267 1.00 12.80 112 LEU A CA 1
ATOM 693 C C . LEU A 1 85 ? -14.881 12.756 -10.163 1.00 17.83 112 LEU A C 1
ATOM 694 O O . LEU A 1 85 ? -16.097 13.016 -10.104 1.00 16.72 112 LEU A O 1
ATOM 699 N N . ASP A 1 86 ? -14.362 11.818 -10.962 1.00 14.36 113 ASP A N 1
ATOM 700 C CA . ASP A 1 86 ? -15.150 10.968 -11.882 1.00 16.90 113 ASP A CA 1
ATOM 701 C C . ASP A 1 86 ? -14.679 9.520 -11.834 1.00 13.24 113 ASP A C 1
ATOM 702 O O . ASP A 1 86 ? -13.560 9.227 -11.399 1.00 12.00 113 ASP A O 1
ATOM 707 N N . ALA A 1 87 ? -15.561 8.600 -12.299 1.00 12.29 114 ALA A N 1
ATOM 708 C CA . ALA A 1 87 ? -15.174 7.200 -12.383 1.00 15.44 114 ALA A CA 1
ATOM 709 C C . ALA A 1 87 ? -13.864 7.108 -13.150 1.00 11.67 114 ALA A C 1
ATOM 710 O O . ALA A 1 87 ? -13.694 7.768 -14.170 1.00 11.83 114 ALA A O 1
ATOM 712 N N . GLY A 1 88 ? -12.961 6.274 -12.681 1.00 9.90 115 GLY A N 1
ATOM 713 C CA . GLY A 1 88 ? -11.654 6.120 -13.310 1.00 11.64 115 GLY A CA 1
ATOM 714 C C . GLY A 1 88 ? -10.531 6.943 -12.690 1.00 10.56 115 GLY A C 1
ATOM 715 O O . GLY A 1 88 ? -9.356 6.668 -12.970 1.00 13.89 115 GLY A O 1
ATOM 716 N N . ASP A 1 89 ? -10.855 7.996 -11.939 1.00 9.88 116 ASP A N 1
ATOM 717 C CA . ASP A 1 89 ? -9.857 8.725 -11.164 1.00 9.14 116 ASP A CA 1
ATOM 718 C C . ASP A 1 89 ? -9.307 7.832 -10.037 1.00 14.07 116 ASP A C 1
ATOM 719 O O . ASP A 1 89 ? -9.815 6.755 -9.740 1.00 14.77 116 ASP A O 1
ATOM 724 N N . ILE A 1 90 ? -8.240 8.283 -9.399 1.00 8.57 117 ILE A N 1
ATOM 725 C CA . ILE A 1 90 ? -7.655 7.583 -8.257 1.00 8.12 117 ILE A CA 1
ATOM 726 C C . ILE A 1 90 ? -7.877 8.384 -7.001 1.00 11.99 117 ILE A C 1
ATOM 727 O O . ILE A 1 90 ? -7.707 9.612 -7.020 1.00 14.07 117 ILE A O 1
ATOM 732 N N . VAL A 1 91 ? -8.173 7.696 -5.897 1.00 10.64 118 VAL A N 1
ATOM 733 C CA . VAL A 1 91 ? -8.079 8.304 -4.579 1.00 12.56 118 VAL A CA 1
ATOM 734 C C . VAL A 1 91 ? -7.091 7.461 -3.780 1.00 17.12 118 VAL A C 1
ATOM 735 O O . VAL A 1 91 ? -7.063 6.226 -3.910 1.00 13.81 118 VAL A O 1
ATOM 739 N N . SER A 1 92 ? -6.277 8.127 -2.965 1.00 12.84 119 SER A N 1
ATOM 740 C CA . SER A 1 92 ? -5.197 7.444 -2.259 1.00 12.93 119 SER A CA 1
ATOM 741 C C . SER A 1 92 ? -5.134 7.946 -0.821 1.00 12.62 119 SER A C 1
ATOM 742 O O . SER A 1 92 ? -5.524 9.074 -0.521 1.00 11.42 119 SER A O 1
ATOM 745 N N . PHE A 1 93 ? -4.626 7.107 0.061 1.00 11.29 120 PHE A N 1
ATOM 746 C CA . PHE A 1 93 ? -4.585 7.418 1.490 1.00 10.10 120 PHE A CA 1
ATOM 747 C C . PHE A 1 93 ? -3.199 7.103 2.023 1.00 16.02 120 PHE A C 1
ATOM 748 O O . PHE A 1 93 ? -2.637 6.073 1.663 1.00 12.20 120 PHE A O 1
ATOM 756 N N . GLN A 1 94 ? -2.713 7.950 2.929 1.00 11.82 121 GLN A N 1
ATOM 757 C CA . GLN A 1 94 ? -1.393 7.755 3.514 1.00 11.74 121 GLN A CA 1
ATOM 758 C C . GLN A 1 94 ? -1.482 8.031 5.003 1.00 12.64 121 GLN A C 1
ATOM 759 O O . GLN A 1 94 ? -2.467 8.578 5.475 1.00 14.08 121 GLN A O 1
ATOM 765 N N . ARG A 1 95 ? -0.419 7.686 5.749 1.00 12.32 122 ARG A N 1
ATOM 766 C CA . ARG A 1 95 ? -0.402 8.049 7.172 1.00 9.88 122 ARG A CA 1
ATOM 767 C C . ARG A 1 95 ? 1.027 8.458 7.549 1.00 12.09 122 ARG A C 1
ATOM 768 O O . ARG A 1 95 ? 1.970 8.130 6.810 1.00 12.72 122 ARG A O 1
ATOM 786 N N . VAL A 1 97 ? 4.614 8.234 8.941 1.00 13.69 124 VAL A N 1
ATOM 787 C CA . VAL A 1 97 ? 5.345 6.985 9.153 1.00 10.38 124 VAL A CA 1
ATOM 788 C C . VAL A 1 97 ? 5.317 6.617 10.623 1.00 9.28 124 VAL A C 1
ATOM 789 O O . VAL A 1 97 ? 5.594 7.422 11.471 1.00 13.48 124 VAL A O 1
ATOM 793 N N . GLY A 1 98 ? 5.049 5.353 10.905 1.00 9.58 125 GLY A N 1
ATOM 794 C CA . GLY A 1 98 ? 5.053 4.873 12.274 1.00 16.23 125 GLY A CA 1
ATOM 795 C C . GLY A 1 98 ? 3.717 5.025 12.997 1.00 20.81 125 GLY A C 1
ATOM 796 O O . GLY A 1 98 ? 3.549 4.478 14.093 1.00 15.28 125 GLY A O 1
ATOM 797 N N . ASP A 1 99 ? 2.767 5.743 12.411 1.00 12.66 126 ASP A N 1
ATOM 798 C CA . ASP A 1 99 ? 1.455 5.905 13.032 1.00 11.64 126 ASP A CA 1
ATOM 799 C C . ASP A 1 99 ? 0.638 4.632 12.891 1.00 18.90 126 ASP A C 1
AT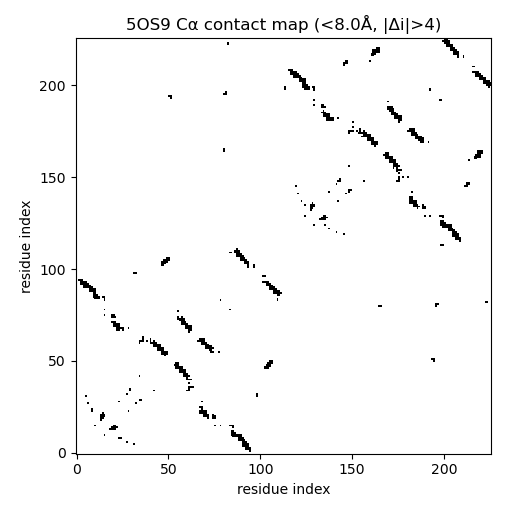OM 800 O O . ASP A 1 99 ? 0.796 3.845 11.939 1.00 16.40 126 ASP A O 1
ATOM 805 N N . SER A 1 100 ? -0.298 4.469 13.837 1.00 17.69 127 SER A N 1
ATOM 806 C CA . SER A 1 100 ? -1.163 3.297 13.835 1.00 19.01 127 SER A CA 1
ATOM 807 C C . SER A 1 100 ? -2.345 3.583 14.758 1.00 13.32 127 SER A C 1
ATOM 808 O O . SER A 1 100 ? -2.260 4.399 15.696 1.00 18.76 127 SER A O 1
ATOM 811 N N . GLY A 1 101 ? -3.450 2.979 14.445 1.00 19.22 128 GLY A N 1
ATOM 812 C CA . GLY A 1 101 ? -4.545 3.041 15.405 1.00 23.68 128 GLY A CA 1
ATOM 813 C C . GLY A 1 101 ? -5.411 4.279 15.261 1.00 28.02 128 GLY A C 1
ATOM 814 O O . GLY A 1 101 ? -5.375 5.010 14.252 1.00 14.38 128 GLY A O 1
ATOM 815 N N . ARG A 1 102 ? -6.193 4.524 16.331 1.00 21.32 129 ARG A N 1
ATOM 816 C CA . ARG A 1 102 ? -7.231 5.562 16.329 1.00 27.11 129 ARG A CA 1
ATOM 817 C C . ARG A 1 102 ? -6.661 6.955 16.095 1.00 22.40 129 ARG A C 1
ATOM 818 O O . ARG A 1 102 ? -7.301 7.778 15.438 1.00 24.54 129 ARG A O 1
ATOM 821 N N . ASP A 1 103 ? -5.523 7.267 16.707 1.00 16.11 130 ASP A N 1
ATOM 822 C CA . ASP A 1 103 ? -4.939 8.582 16.601 1.00 24.56 130 ASP A CA 1
ATOM 823 C C . ASP A 1 103 ? -4.036 8.737 15.385 1.00 17.48 130 ASP A C 1
ATOM 824 O O . ASP A 1 103 ? -3.324 9.731 15.336 1.00 18.73 130 ASP A O 1
ATOM 829 N N . SER A 1 104 ? -4.018 7.788 14.439 1.00 16.17 131 SER A N 1
ATOM 830 C CA . SER A 1 104 ? -3.126 7.965 13.279 1.00 12.96 131 SER A CA 1
ATOM 831 C C . SER A 1 104 ? -3.402 9.310 12.632 1.00 15.78 131 SER A C 1
ATOM 832 O O . SER A 1 104 ? -4.573 9.737 12.525 1.00 14.44 131 SER A O 1
ATOM 835 N N . ARG A 1 105 ? -2.332 9.940 12.134 1.00 14.61 132 ARG A N 1
ATOM 836 C CA . ARG A 1 105 ? -2.436 11.142 11.314 1.00 14.28 132 ARG A CA 1
ATOM 837 C C . ARG A 1 105 ? -2.553 10.693 9.865 1.00 12.90 132 ARG A C 1
ATOM 838 O O . ARG A 1 105 ? -1.593 10.165 9.278 1.00 12.09 132 ARG A O 1
ATOM 846 N N . LEU A 1 106 ? -3.707 10.947 9.263 1.00 9.21 133 LEU A N 1
ATOM 847 C 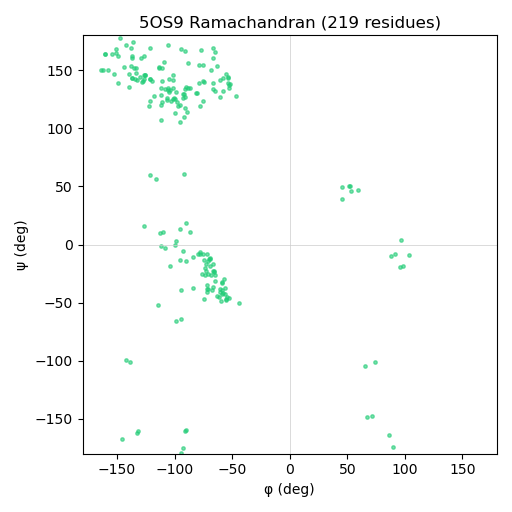CA . LEU A 1 106 ? -4.075 10.344 8.006 1.00 7.47 133 LEU A CA 1
ATOM 848 C C . LEU A 1 106 ? -4.146 11.428 6.930 1.00 8.85 133 LEU A C 1
ATOM 849 O O . LEU A 1 106 ? -4.478 12.586 7.219 1.00 11.80 133 LEU A O 1
ATOM 854 N N . PHE A 1 107 ? -3.903 11.014 5.674 1.00 10.92 134 PHE A N 1
ATOM 855 C CA . PHE A 1 107 ? -3.811 11.961 4.569 1.00 10.11 134 PHE A CA 1
ATOM 856 C C . PHE A 1 107 ? -4.611 11.400 3.410 1.00 9.31 134 PHE A C 1
ATOM 857 O O . PHE A 1 107 ? -4.704 10.189 3.235 1.00 11.02 134 PHE A O 1
ATOM 865 N N . ILE A 1 108 ? -5.131 12.304 2.582 1.00 11.28 135 ILE A N 1
ATOM 866 C CA . ILE A 1 108 ? -5.820 11.883 1.356 1.00 8.00 135 ILE A CA 1
ATOM 867 C C . ILE A 1 108 ? -5.204 12.605 0.164 1.00 12.05 135 ILE A C 1
ATOM 868 O O . ILE A 1 108 ? -4.839 13.795 0.261 1.00 12.12 135 ILE A O 1
ATOM 873 N N . ASP A 1 109 ? -5.097 11.904 -0.962 1.00 10.53 136 ASP A N 1
ATOM 874 C CA . ASP A 1 109 ? -4.679 12.536 -2.205 1.00 10.95 136 ASP A CA 1
ATOM 875 C C . ASP A 1 109 ? -5.478 11.915 -3.327 1.00 12.54 136 ASP A C 1
ATOM 876 O O . ASP A 1 109 ? -6.254 10.994 -3.106 1.00 14.23 136 ASP A O 1
ATOM 881 N N . TRP A 1 110 ? -5.359 12.479 -4.521 1.00 8.67 137 TRP A N 1
ATOM 882 C CA . TRP A 1 110 ? -6.187 12.004 -5.641 1.00 7.95 137 TRP A CA 1
ATOM 883 C C . TRP A 1 110 ? -5.468 12.299 -6.954 1.00 14.97 137 TRP A C 1
ATOM 884 O O . TRP A 1 110 ? -4.541 13.107 -7.011 1.00 14.57 137 TRP A O 1
ATOM 895 N N . ARG A 1 111 ? -5.900 11.658 -8.020 1.00 11.34 138 ARG A N 1
ATOM 896 C CA A ARG A 1 111 ? -5.388 11.953 -9.357 0.50 12.46 138 ARG A CA 1
ATOM 897 C CA B ARG A 1 111 ? -5.394 11.962 -9.350 0.50 12.45 138 ARG A CA 1
ATOM 898 C C . ARG A 1 111 ? -6.563 11.907 -10.327 1.00 14.72 138 ARG A C 1
ATOM 899 O O . ARG A 1 111 ? -7.270 10.906 -10.366 1.00 16.41 138 ARG A O 1
ATOM 914 N N . ARG A 1 112 ? -6.764 12.973 -11.110 1.00 14.55 139 ARG A N 1
ATOM 915 C CA . ARG A 1 112 ? -7.805 12.972 -12.136 1.00 9.98 139 ARG A CA 1
ATOM 916 C C . ARG A 1 112 ? -7.158 12.362 -13.365 1.00 18.15 139 ARG A C 1
ATOM 917 O O . ARG A 1 112 ? -6.043 12.739 -13.706 1.00 18.52 139 ARG A O 1
ATOM 925 N N . ARG A 1 113 ? -7.840 11.451 -14.017 1.00 15.32 140 ARG A N 1
ATOM 926 C CA . ARG A 1 113 ? -7.244 10.688 -15.101 1.00 15.72 140 ARG A CA 1
ATOM 927 C C . ARG A 1 113 ? -8.145 10.734 -16.341 1.00 16.32 140 ARG A C 1
ATOM 928 O O . ARG A 1 113 ? -9.366 10.923 -16.197 1.00 16.77 140 ARG A O 1
ATOM 936 N N . PRO A 1 114 ? -7.591 10.432 -17.530 1.00 17.87 141 PRO A N 1
ATOM 937 C CA . PRO A 1 114 ? -6.182 10.238 -17.853 1.00 17.96 141 PRO A CA 1
ATOM 938 C C . PRO A 1 114 ? -5.313 11.497 -17.652 1.00 22.27 141 PRO A C 1
ATOM 939 O O . PRO A 1 114 ? -5.864 12.576 -17.748 1.00 23.83 141 PRO A O 1
ATOM 943 N N . LYS A 1 115 ? -4.014 11.330 -17.387 1.00 20.79 142 LYS A N 1
ATOM 944 C CA . LYS A 1 115 ? -3.077 12.462 -17.320 1.00 22.47 142 LYS A CA 1
ATOM 945 C C . LYS A 1 115 ? -3.071 13.225 -18.638 1.00 27.16 142 LYS A C 1
ATOM 946 O O . LYS A 1 115 ? -3.247 12.650 -19.719 1.00 26.53 142 LYS A O 1
ATOM 948 N N . VAL A 1 116 ? -2.938 14.551 -18.542 1.00 32.61 143 VAL A N 1
ATOM 949 C CA . VAL A 1 116 ? -2.881 15.368 -19.747 1.00 30.15 143 VAL A CA 1
ATOM 950 C C . VAL A 1 116 ? -1.506 15.162 -20.379 1.00 44.77 143 VAL A C 1
ATOM 951 O O . VAL A 1 116 ? -0.498 15.080 -19.657 1.00 41.00 143 VAL A O 1
ATOM 955 N N . ALA B 1 2 ? -28.357 31.617 -5.248 1.00 17.50 29 ALA B N 1
ATOM 956 C CA . ALA B 1 2 ? -27.139 32.419 -5.562 1.00 13.64 29 ALA B CA 1
ATOM 957 C C . ALA B 1 2 ? -27.550 33.705 -6.290 1.00 13.49 29 ALA B C 1
ATOM 958 O O . ALA B 1 2 ? -28.411 33.684 -7.200 1.00 15.02 29 ALA B O 1
ATOM 960 N N . ASP B 1 3 ? -26.894 34.806 -5.915 1.00 14.17 30 ASP B N 1
ATOM 961 C CA . ASP B 1 3 ? -27.194 36.126 -6.460 1.00 14.49 30 ASP B CA 1
ATOM 962 C C . ASP B 1 3 ? -25.965 36.631 -7.234 1.00 17.94 30 ASP B C 1
ATOM 963 O O . ASP B 1 3 ? -25.412 37.693 -6.910 1.00 13.60 30 ASP B O 1
ATOM 968 N N . ARG B 1 4 ? -25.507 35.845 -8.219 1.00 15.85 31 ARG B N 1
ATOM 969 C CA . ARG B 1 4 ? -24.215 36.101 -8.885 1.00 17.09 31 ARG B CA 1
ATOM 970 C C . ARG B 1 4 ? -24.397 36.204 -10.389 1.00 18.20 31 ARG B C 1
ATOM 971 O O . ARG B 1 4 ? -25.273 35.553 -10.984 1.00 18.76 31 ARG B O 1
ATOM 979 N N . GLU B 1 5 ? -23.583 37.072 -10.995 1.00 18.24 32 GLU B N 1
ATOM 980 C CA . GLU B 1 5 ? -23.516 37.269 -12.443 1.00 13.51 32 GLU B CA 1
ATOM 981 C C . GLU B 1 5 ? -22.221 36.659 -13.012 1.00 16.77 32 GLU B C 1
ATOM 982 O O . GLU B 1 5 ? -21.119 37.017 -12.570 1.00 16.68 32 GLU B O 1
ATOM 988 N N . HIS B 1 6 ? -22.364 35.795 -14.018 1.00 16.12 33 HIS B N 1
ATOM 989 C CA . HIS B 1 6 ? -21.217 35.217 -14.698 1.00 20.07 33 HIS B CA 1
ATOM 990 C C . HIS B 1 6 ? -20.469 36.302 -15.401 1.00 19.49 33 HIS B C 1
ATOM 991 O O . HIS B 1 6 ? -21.091 37.119 -16.088 1.00 20.77 33 HIS B O 1
ATOM 998 N N . MET B 1 7 ? -19.135 36.336 -15.233 1.00 15.98 34 MET B N 1
ATOM 999 C CA . MET B 1 7 ? -18.326 37.361 -15.895 1.00 13.98 34 MET B CA 1
ATOM 1000 C C . MET B 1 7 ? -17.678 36.809 -17.167 1.00 21.03 34 MET B C 1
ATOM 1001 O O . MET B 1 7 ? -18.032 37.205 -18.288 1.00 19.24 34 MET B O 1
ATOM 1006 N N . PHE B 1 8 ? -16.771 35.848 -16.999 1.00 15.76 35 PHE B N 1
ATOM 1007 C CA . PHE B 1 8 ? -16.148 35.194 -18.155 1.00 12.18 35 PHE B CA 1
ATOM 1008 C C . PHE B 1 8 ? -15.548 33.862 -17.724 1.00 18.64 35 PHE B C 1
ATOM 1009 O O . PHE B 1 8 ? -15.352 33.627 -16.540 1.00 16.82 35 PHE B O 1
ATOM 1017 N N . ASP B 1 9 ? -15.247 33.018 -18.729 1.00 18.31 36 ASP B N 1
ATOM 1018 C CA . ASP B 1 9 ? -14.546 31.721 -18.663 1.00 21.43 36 ASP B CA 1
ATOM 1019 C C . ASP B 1 9 ? -13.190 31.823 -19.314 1.00 18.91 36 ASP B C 1
ATOM 1020 O O . ASP B 1 9 ? -13.027 32.582 -20.265 1.00 20.43 36 ASP B O 1
ATOM 1025 N N . LYS B 1 10 ? -12.217 30.991 -18.877 1.00 15.54 37 LYS B N 1
ATOM 1026 C CA . LYS B 1 10 ? -11.013 30.813 -19.681 1.00 16.55 37 LYS B CA 1
ATOM 1027 C C . LYS B 1 10 ? -10.588 29.348 -19.685 1.00 21.62 37 LYS B C 1
ATOM 1028 O O . LYS B 1 10 ? -10.563 28.712 -18.633 1.00 16.92 37 LYS B O 1
ATOM 1034 N N . VAL B 1 11 ? -10.235 28.819 -20.847 1.00 19.50 38 VAL B N 1
ATOM 1035 C CA . VAL B 1 11 ? -9.597 27.510 -20.897 1.00 17.96 38 VAL B CA 1
ATOM 1036 C C . VAL B 1 11 ? -8.137 27.696 -20.499 1.00 20.03 38 VAL B C 1
ATOM 1037 O O . VAL B 1 11 ? -7.405 28.488 -21.115 1.00 16.23 38 VAL B O 1
ATOM 1041 N N . VAL B 1 12 ? -7.709 27.038 -19.417 1.00 14.19 39 VAL B N 1
ATOM 1042 C CA . VAL B 1 12 ? -6.341 27.280 -18.960 1.00 14.65 39 VAL B CA 1
ATOM 1043 C C . VAL B 1 12 ? -5.374 26.559 -19.876 1.00 14.97 39 VAL B C 1
ATOM 1044 O O . VAL B 1 12 ? -5.654 25.454 -20.365 1.00 19.03 39 VAL B O 1
ATOM 1048 N N . THR B 1 13 ? -4.278 27.215 -20.148 1.00 14.90 40 THR B N 1
ATOM 1049 C CA . THR B 1 13 ? -3.176 26.729 -20.966 1.00 19.80 40 THR B CA 1
ATOM 1050 C C . THR B 1 13 ? -2.127 26.025 -20.123 1.00 19.75 40 THR B C 1
ATOM 1051 O O . THR B 1 13 ? -2.052 26.165 -18.881 1.00 17.13 40 THR B O 1
ATOM 1055 N N . PRO B 1 14 ? -1.200 25.294 -20.776 1.00 18.19 41 PRO B N 1
ATOM 1056 C CA . PRO B 1 14 ? -0.088 24.676 -20.007 1.00 16.82 41 PRO B CA 1
ATOM 1057 C C . PRO B 1 14 ? 0.710 25.696 -19.197 1.00 15.67 41 PRO B C 1
ATOM 1058 O O . PRO B 1 14 ? 1.153 25.427 -18.072 1.00 14.18 41 PRO B O 1
ATOM 1062 N N . SER B 1 15 ? 0.920 26.884 -19.753 1.00 16.56 42 SER B N 1
ATOM 1063 C CA . SER B 1 15 ? 1.713 27.832 -18.993 1.00 16.58 42 SER B CA 1
ATOM 1064 C C . SER B 1 15 ? 0.929 28.419 -17.817 1.00 16.82 42 SER B C 1
ATOM 1065 O O . SER B 1 15 ? 1.551 28.828 -16.826 1.00 15.80 42 SER B O 1
ATOM 1068 N N . ASP B 1 16 ? -0.407 28.469 -17.903 1.00 15.08 43 ASP B N 1
ATOM 1069 C CA . ASP B 1 16 ? -1.192 28.923 -16.740 1.00 16.32 43 ASP B CA 1
ATOM 1070 C C . ASP B 1 16 ? -1.082 27.960 -15.557 1.00 20.84 43 ASP B C 1
ATOM 1071 O O . ASP B 1 16 ? -1.315 28.365 -14.412 1.00 20.85 43 ASP B O 1
ATOM 1076 N N . VAL B 1 17 ? -0.766 26.684 -15.784 1.00 15.90 44 VAL B N 1
ATOM 1077 C CA . VAL B 1 17 ? -0.725 25.722 -14.672 1.00 15.76 44 VAL B CA 1
ATOM 1078 C C . VAL B 1 17 ? 0.681 25.218 -14.361 1.00 18.24 44 VAL B C 1
ATOM 1079 O O . VAL B 1 17 ? 0.840 24.497 -13.386 1.00 21.84 44 VAL B O 1
ATOM 1083 N N . GLY B 1 18 ? 1.706 25.633 -15.095 1.00 19.31 45 GLY B N 1
ATOM 1084 C CA . GLY B 1 18 ? 3.070 25.191 -14.851 1.00 18.39 45 GLY B CA 1
ATOM 1085 C C . GLY B 1 18 ? 3.833 26.068 -13.889 1.00 18.94 45 GLY B C 1
ATOM 1086 O O . GLY B 1 18 ? 3.271 26.823 -13.097 1.00 15.35 45 GLY B O 1
ATOM 1087 N N . LYS B 1 19 ? 5.169 25.963 -13.974 1.00 17.90 46 LYS B N 1
ATOM 1088 C CA . LYS B 1 19 ? 6.061 26.545 -13.002 1.00 18.77 46 LYS B CA 1
ATOM 1089 C C . LYS B 1 19 ? 6.094 28.053 -13.059 1.00 19.88 46 LYS B C 1
ATOM 1090 O O . LYS B 1 19 ? 6.623 28.654 -12.120 1.00 20.15 46 LYS B O 1
ATOM 1096 N N . LEU B 1 20 ? 5.542 28.669 -14.115 1.00 17.18 47 LEU B N 1
ATOM 1097 C CA . LEU B 1 20 ? 5.449 30.130 -14.141 1.00 17.29 47 LEU B CA 1
ATOM 1098 C C . LEU B 1 20 ? 4.440 30.651 -13.128 1.00 16.09 47 LEU B C 1
ATOM 1099 O O . LEU B 1 20 ? 4.448 31.847 -12.820 1.00 14.14 47 LEU B O 1
ATOM 1104 N N . ASN B 1 21 ? 3.543 29.775 -12.651 1.00 15.86 48 ASN B N 1
ATOM 1105 C CA . ASN B 1 21 ? 2.677 30.104 -11.503 1.00 15.74 48 ASN B CA 1
ATOM 1106 C C . ASN B 1 21 ? 1.946 31.436 -11.736 1.00 15.12 48 ASN B C 1
ATOM 1107 O O . ASN B 1 21 ? 1.882 32.306 -10.859 1.00 14.21 48 ASN B O 1
ATOM 1112 N N . ARG B 1 22 ? 1.319 31.549 -12.888 1.00 13.48 49 ARG B N 1
ATOM 1113 C CA . ARG B 1 22 ? 0.560 32.754 -13.200 1.00 11.39 49 ARG B CA 1
ATOM 1114 C C . ARG B 1 22 ? -0.469 32.455 -14.267 1.00 16.55 49 ARG B C 1
ATOM 1115 O O . ARG B 1 22 ? -0.271 31.590 -15.131 1.00 14.32 49 ARG B O 1
ATOM 1123 N N . LEU B 1 23 ? -1.564 33.203 -14.198 1.00 15.06 50 LEU B N 1
ATOM 1124 C CA . LEU B 1 23 ? -2.722 33.055 -15.077 1.00 11.68 50 LEU B CA 1
ATOM 1125 C C . LEU B 1 23 ? -2.810 34.284 -15.971 1.00 15.67 50 LEU B C 1
ATOM 1126 O O . LEU B 1 23 ? -3.023 35.409 -15.481 1.00 15.19 50 LEU B O 1
ATOM 1131 N N . VAL B 1 24 ? -2.738 34.085 -17.293 1.00 16.81 51 VAL B N 1
ATOM 1132 C CA . VAL B 1 24 ? -2.985 35.213 -18.188 1.00 15.79 51 VAL B CA 1
ATOM 1133 C C . VAL B 1 24 ? -4.480 35.416 -18.365 1.00 17.26 51 VAL B C 1
ATOM 1134 O O . VAL B 1 24 ? -5.199 34.465 -18.704 1.00 21.33 51 VAL B O 1
ATOM 1138 N N . ILE B 1 25 ? -4.952 36.657 -18.189 1.00 13.48 52 ILE B N 1
ATOM 1139 C CA . ILE B 1 25 ? -6.349 37.012 -18.380 1.00 14.06 52 ILE B CA 1
ATOM 1140 C C . ILE B 1 25 ? -6.490 37.619 -19.775 1.00 28.79 52 ILE B C 1
ATOM 1141 O O . ILE B 1 25 ? -5.846 38.631 -20.052 1.00 23.12 52 ILE B O 1
ATOM 1146 N N . PRO B 1 26 ? -7.327 37.073 -20.642 1.00 19.97 53 PRO B N 1
ATOM 1147 C CA . PRO B 1 26 ? -7.488 37.662 -21.976 1.00 30.47 53 PRO B CA 1
ATOM 1148 C C . PRO B 1 26 ? -7.825 39.142 -21.863 1.00 19.87 53 PRO B C 1
ATOM 1149 O O . PRO B 1 26 ? -8.656 39.543 -21.028 1.00 22.66 53 PRO B O 1
ATOM 1153 N N . LYS B 1 27 ? -7.212 39.942 -22.750 1.00 26.89 54 LYS B N 1
ATOM 1154 C CA . LYS B 1 27 ? -7.330 41.394 -22.646 1.00 25.18 54 LYS B CA 1
ATOM 1155 C C . LYS B 1 27 ? -8.785 41.813 -22.701 1.00 22.20 54 LYS B C 1
ATOM 1156 O O . LYS B 1 27 ? -9.230 42.653 -21.909 1.00 26.51 54 LYS B O 1
ATOM 1162 N N . GLN B 1 28 ? -9.546 41.186 -23.591 1.00 23.87 55 GLN B N 1
ATOM 1163 C CA . GLN B 1 28 ? -10.970 41.456 -23.728 1.00 24.85 55 GLN B CA 1
ATOM 1164 C C . GLN B 1 28 ? -11.634 41.539 -22.357 1.00 32.60 55 GLN B C 1
ATOM 1165 O O . GLN B 1 28 ? -12.340 42.488 -22.033 1.00 28.50 55 GLN B O 1
ATOM 1171 N N . HIS B 1 29 ? -11.390 40.541 -21.522 1.00 24.11 56 HIS B N 1
ATOM 1172 C CA . HIS B 1 29 ? -12.096 40.480 -20.253 1.00 21.22 56 HIS B CA 1
ATOM 1173 C C . HIS B 1 29 ? -11.426 41.338 -19.187 1.00 15.99 56 HIS B C 1
ATOM 1174 O O . HIS B 1 29 ? -12.117 41.870 -18.312 1.00 23.77 56 HIS B O 1
ATOM 1181 N N . ALA B 1 30 ? -10.094 41.362 -19.194 1.00 19.71 57 ALA B N 1
ATOM 1182 C CA . ALA B 1 30 ? -9.372 42.192 -18.242 1.00 23.84 57 ALA B CA 1
ATOM 1183 C C . ALA B 1 30 ? -9.827 43.635 -18.351 1.00 29.55 57 ALA B C 1
ATOM 1184 O O . ALA B 1 30 ? -10.127 44.274 -17.342 1.00 23.90 57 ALA B O 1
ATOM 1186 N N . GLU B 1 31 ? -9.918 44.151 -19.573 1.00 24.56 58 GLU B N 1
ATOM 1187 C CA . GLU B 1 31 ? -10.267 45.567 -19.684 1.00 32.06 58 GLU B CA 1
ATOM 1188 C C . GLU B 1 31 ? -11.731 45.803 -19.429 1.00 39.82 58 GLU B C 1
ATOM 1189 O O . GLU B 1 31 ? -12.079 46.896 -18.986 1.00 32.52 58 GLU B O 1
ATOM 1195 N N . ARG B 1 32 ? -12.585 44.792 -19.649 1.00 25.14 59 ARG B N 1
ATOM 1196 C CA . ARG B 1 32 ? -14.002 44.968 -19.360 1.00 22.58 59 ARG B CA 1
ATOM 1197 C C . ARG B 1 32 ? -14.276 44.946 -17.865 1.00 32.20 59 ARG B C 1
ATOM 1198 O O . ARG B 1 32 ? -15.016 45.784 -17.365 1.00 35.12 59 ARG B O 1
ATOM 1202 N N . PHE B 1 33 ? -13.712 43.980 -17.136 1.00 30.47 60 PHE B N 1
ATOM 1203 C CA . PHE B 1 33 ? -14.144 43.666 -15.776 1.00 24.18 60 PHE B CA 1
ATOM 1204 C C . PHE B 1 33 ? -13.223 44.164 -14.685 1.00 40.18 60 PHE B C 1
ATOM 1205 O O . PHE B 1 33 ? -13.639 44.188 -13.526 1.00 34.87 60 PHE B O 1
ATOM 1213 N N . PHE B 1 34 ? -11.974 44.492 -15.004 1.00 31.08 61 PHE B N 1
ATOM 1214 C CA . PHE B 1 34 ? -11.140 44.836 -13.879 1.00 40.60 61 PHE B CA 1
ATOM 1215 C C . PHE B 1 34 ? -10.521 46.191 -14.122 1.00 40.93 61 PHE B C 1
ATOM 1216 O O . PHE B 1 34 ? -10.164 46.509 -15.263 1.00 50.38 61 PHE B O 1
ATOM 1224 N N . PRO B 1 35 ? -10.321 46.983 -13.077 1.00 70.58 62 PRO B N 1
ATOM 1225 C CA . PRO B 1 35 ? -10.035 48.418 -13.258 1.00 46.84 62 PRO B CA 1
ATOM 1226 C C . PRO B 1 35 ? -8.545 48.738 -13.344 1.00 58.58 62 PRO B C 1
ATOM 1227 O O . PRO B 1 35 ? -7.998 49.488 -12.529 1.00 80.10 62 PRO B O 1
ATOM 1231 N N . LEU B 1 36 ? -7.872 48.183 -14.338 1.00 51.41 63 LEU B N 1
ATOM 1232 C CA . LEU B 1 36 ? -6.461 48.483 -14.514 1.00 65.12 63 LEU B CA 1
ATOM 1233 C C . LEU B 1 36 ? -6.203 48.769 -15.970 1.00 56.99 63 LEU B C 1
ATOM 1234 O O . LEU B 1 36 ? -6.760 48.108 -16.854 1.00 53.96 63 LEU B O 1
ATOM 1239 N N . ASP B 1 37 ? -5.319 49.737 -16.185 1.00 69.25 64 ASP B N 1
ATOM 1240 C CA . ASP B 1 37 ? -4.858 50.191 -17.483 1.00 56.56 64 ASP B CA 1
ATOM 1241 C C . ASP B 1 37 ? -3.444 49.688 -17.723 1.00 59.86 64 ASP B C 1
ATOM 1242 O O . ASP B 1 37 ? -2.789 49.140 -16.831 1.00 63.66 64 ASP B O 1
ATOM 1244 N N . SER B 1 38 ? -2.970 49.899 -18.950 1.00 74.97 65 SER B N 1
ATOM 1245 C CA . SER B 1 38 ? -1.579 49.622 -19.283 1.00 64.94 65 SER B CA 1
ATOM 1246 C C . SER B 1 38 ? -0.618 50.588 -18.605 1.00 69.94 65 SER B C 1
ATOM 1247 O O . SER B 1 38 ? 0.597 50.352 -18.636 1.00 63.75 65 SER B O 1
ATOM 1250 N N . SER B 1 39 ? -1.135 51.666 -18.008 1.00 64.77 66 SER B N 1
ATOM 1251 C CA . SER B 1 39 ? -0.327 52.684 -17.349 1.00 64.28 66 SER B CA 1
ATOM 1252 C C . SER B 1 39 ? -0.487 52.666 -15.829 1.00 70.50 66 SER B C 1
ATOM 1253 O O . SER B 1 39 ? -0.014 53.586 -15.150 1.00 60.44 66 SER B O 1
ATOM 1256 N N . SER B 1 40 ? -1.126 51.632 -15.276 1.00 59.14 67 SER B N 1
ATOM 1257 C CA . SER B 1 40 ? -1.329 51.529 -13.841 1.00 48.11 67 SER B CA 1
ATOM 1258 C C . SER B 1 40 ? -0.056 51.082 -13.109 1.00 45.51 67 SER B C 1
ATOM 1259 O O . SER B 1 40 ? 0.939 50.648 -13.701 1.00 48.83 67 SER B O 1
ATOM 1262 N N . ASN B 1 41 ? -0.105 51.227 -11.789 1.00 46.31 68 ASN B N 1
ATOM 1263 C CA . ASN B 1 41 ? 0.974 50.781 -10.920 1.00 47.75 68 ASN B CA 1
ATOM 1264 C C . ASN B 1 41 ? 1.314 49.318 -11.197 1.00 3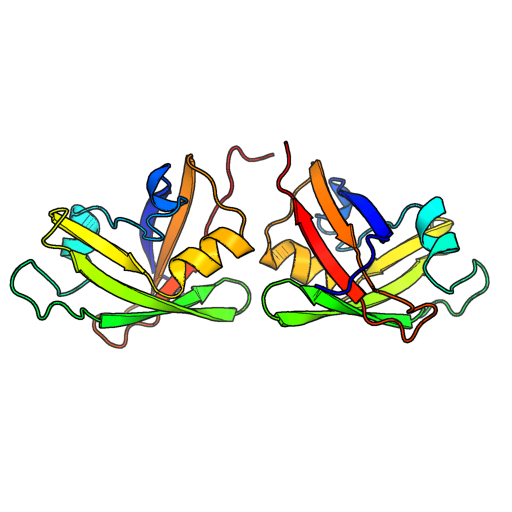6.80 68 ASN B C 1
ATOM 1265 O O . ASN B 1 41 ? 0.421 48.476 -11.322 1.00 32.34 68 ASN B O 1
ATOM 1270 N N . GLU B 1 42 ? 2.614 49.014 -11.295 1.00 39.28 69 GLU B N 1
ATOM 1271 C CA . GLU B 1 42 ? 3.008 47.646 -11.649 1.00 30.53 69 GLU B CA 1
ATOM 1272 C C . GLU B 1 42 ? 2.759 46.635 -10.526 1.00 25.93 69 GLU B C 1
ATOM 1273 O O . GLU B 1 42 ? 2.775 45.430 -10.817 1.00 19.11 69 GLU B O 1
ATOM 1279 N N . LYS B 1 43 ? 2.500 47.072 -9.278 1.00 24.20 70 LYS B N 1
ATOM 1280 C CA . LYS B 1 43 ? 2.043 46.144 -8.238 1.00 23.52 70 LYS B CA 1
ATOM 1281 C C . LYS B 1 43 ? 0.601 45.712 -8.438 1.00 22.32 70 LYS B C 1
ATOM 1282 O O . LYS B 1 43 ? 0.163 44.720 -7.845 1.00 21.82 70 LYS B O 1
ATOM 1288 N N . GLY B 1 44 ? -0.166 46.469 -9.202 1.00 18.55 71 GLY B N 1
ATOM 1289 C CA . GLY B 1 44 ? -1.538 46.077 -9.432 1.00 22.48 71 GLY B CA 1
ATOM 1290 C C . GLY B 1 44 ? -2.362 46.157 -8.156 1.00 23.38 71 GLY B C 1
ATOM 1291 O O . GLY B 1 44 ? -2.105 46.976 -7.269 1.00 24.56 71 GLY B O 1
ATOM 1292 N N . LEU B 1 45 ? -3.364 45.267 -8.040 1.00 15.79 72 LEU B N 1
ATOM 1293 C CA . LEU B 1 45 ? -4.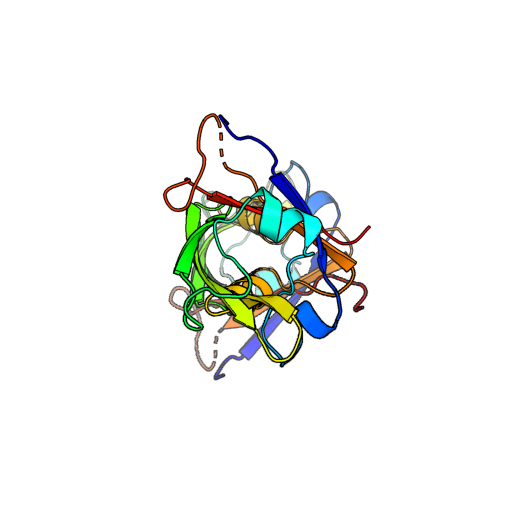174 45.255 -6.830 1.00 24.00 72 LEU B CA 1
ATOM 1294 C C . LEU B 1 45 ? -4.422 43.826 -6.357 1.00 22.33 72 LEU B C 1
ATOM 1295 O O . LEU B 1 45 ? -4.278 42.875 -7.123 1.00 15.60 72 LEU B O 1
ATOM 1300 N N . LEU B 1 46 ? -4.814 43.695 -5.088 1.00 17.95 73 LEU B N 1
ATOM 1301 C CA . LEU B 1 46 ? -5.177 42.381 -4.538 1.00 15.05 73 LEU B CA 1
ATOM 1302 C C . LEU B 1 46 ? -6.676 42.174 -4.692 1.00 17.17 73 LEU B C 1
ATOM 1303 O O . LEU B 1 46 ? -7.463 43.037 -4.317 1.00 18.24 73 LEU B O 1
ATOM 1308 N N . LEU B 1 47 ? -7.059 41.041 -5.252 1.00 15.19 74 LEU B N 1
ATOM 1309 C CA . LEU B 1 47 ? -8.461 40.714 -5.437 1.00 14.22 74 LEU B CA 1
ATOM 1310 C C . LEU B 1 47 ? -8.740 39.444 -4.662 1.00 12.51 74 LEU B C 1
ATOM 1311 O O . LEU B 1 47 ? -7.957 38.486 -4.717 1.00 17.08 74 LEU B O 1
ATOM 1316 N N . ASN B 1 48 ? -9.905 39.389 -4.032 1.00 11.83 75 ASN B N 1
ATOM 1317 C CA . ASN B 1 48 ? -10.326 38.192 -3.308 1.00 11.25 75 ASN B CA 1
ATOM 1318 C C . ASN B 1 48 ? -11.272 37.393 -4.191 1.00 14.22 75 ASN B C 1
ATOM 1319 O O . ASN B 1 48 ? -12.251 37.975 -4.697 1.00 15.34 75 ASN B O 1
ATOM 1324 N N . PHE B 1 49 ? -11.034 36.075 -4.327 1.00 10.59 76 PHE B N 1
ATOM 1325 C CA . PHE B 1 49 ? -11.934 35.184 -5.071 1.00 12.63 76 PHE B CA 1
ATOM 1326 C C . PHE B 1 49 ? -12.413 34.054 -4.162 1.00 14.76 76 PHE B C 1
ATOM 1327 O O . PHE B 1 49 ? -11.621 33.240 -3.705 1.00 11.70 76 PHE B O 1
ATOM 1335 N N . GLU B 1 50 ? -13.722 33.976 -3.965 1.00 12.55 77 GLU B N 1
ATOM 1336 C CA . GLU B 1 50 ? -14.316 32.935 -3.107 1.00 12.50 77 GLU B CA 1
ATOM 1337 C C . GLU B 1 50 ? -14.686 31.696 -3.931 1.00 16.15 77 GLU B C 1
ATOM 1338 O O . GLU B 1 50 ? -15.361 31.801 -4.976 1.00 12.61 77 GLU B O 1
ATOM 1344 N N . ASP B 1 51 ? -14.195 30.523 -3.495 1.00 13.58 78 ASP B N 1
ATOM 1345 C CA . ASP B 1 51 ? -14.590 29.298 -4.213 1.00 15.76 78 ASP B CA 1
ATOM 1346 C C . ASP B 1 51 ? -15.799 28.646 -3.533 1.00 17.97 78 ASP B C 1
ATOM 1347 O O . ASP B 1 51 ? -16.370 29.151 -2.547 1.00 13.17 78 ASP B O 1
ATOM 1352 N N . LEU B 1 52 ? -16.253 27.517 -4.087 1.00 17.43 79 LEU B N 1
ATOM 1353 C CA . LEU B 1 52 ? -17.567 27.064 -3.634 1.00 17.09 79 LEU B CA 1
ATOM 1354 C C . LEU B 1 52 ? -17.495 26.383 -2.290 1.00 19.18 79 LEU B C 1
ATOM 1355 O O . LEU B 1 52 ? -18.538 26.088 -1.682 1.00 19.70 79 LEU B O 1
ATOM 1360 N N . THR B 1 53 ? -16.310 26.168 -1.774 1.00 13.18 80 THR B N 1
ATOM 1361 C CA . THR B 1 53 ? -16.249 25.651 -0.429 1.00 13.72 80 THR B CA 1
ATOM 1362 C C . THR B 1 53 ? -16.345 26.734 0.618 1.00 16.12 80 THR B C 1
ATOM 1363 O O . THR B 1 53 ? -16.320 26.414 1.806 1.00 17.98 80 THR B O 1
ATOM 1367 N N . GLY B 1 54 ? -16.257 28.008 0.238 1.00 15.18 81 GLY B N 1
ATOM 1368 C CA . GLY B 1 54 ? -16.209 29.023 1.250 1.00 13.54 81 GLY B CA 1
ATOM 1369 C C . GLY B 1 54 ? -14.819 29.608 1.470 1.00 16.17 81 GLY B C 1
ATOM 1370 O O . GLY B 1 54 ? -14.693 30.634 2.166 1.00 19.13 81 GLY B O 1
ATOM 1371 N N . LYS B 1 55 ? -13.805 29.025 0.866 1.00 13.34 82 LYS B N 1
ATOM 1372 C CA . LYS B 1 55 ? -12.432 29.523 1.019 1.00 16.42 82 LYS B CA 1
ATOM 1373 C C . LYS B 1 55 ? -12.254 30.785 0.208 1.00 12.56 82 LYS B C 1
ATOM 1374 O O . LYS B 1 55 ? -12.624 30.819 -0.965 1.00 12.22 82 LYS B O 1
ATOM 1380 N N . SER B 1 56 ? -11.543 31.755 0.762 1.00 13.70 83 SER B N 1
ATOM 1381 C CA . SER B 1 56 ? -11.184 32.967 0.012 1.00 14.22 83 SER B CA 1
ATOM 1382 C C . SER B 1 56 ? -9.743 32.876 -0.464 1.00 11.51 83 SER B C 1
ATOM 1383 O O . SER B 1 56 ? -8.836 32.626 0.360 1.00 16.69 83 SER B O 1
ATOM 1386 N N . TRP B 1 57 ? -9.548 33.032 -1.784 1.00 12.44 84 TRP B N 1
ATOM 1387 C CA . TRP B 1 57 ? -8.232 32.976 -2.401 1.00 9.86 84 TRP B CA 1
ATOM 1388 C C . TRP B 1 57 ? -7.826 34.413 -2.653 1.00 10.99 84 TRP B C 1
ATOM 1389 O O . TRP B 1 57 ? -8.660 35.234 -3.073 1.00 14.94 84 TRP B O 1
ATOM 1400 N N . ARG B 1 58 ? -6.542 34.714 -2.442 1.00 10.43 85 ARG B N 1
ATOM 1401 C CA . ARG B 1 58 ? -6.076 36.105 -2.580 1.00 12.57 85 ARG B CA 1
ATOM 1402 C C . ARG B 1 58 ? -5.162 36.177 -3.793 1.00 12.26 85 ARG B C 1
ATOM 1403 O O . ARG B 1 58 ? -4.036 35.635 -3.763 1.00 11.95 85 ARG B O 1
ATOM 1411 N N . PHE B 1 59 ? -5.654 36.789 -4.870 1.00 13.02 86 PHE B N 1
ATOM 1412 C CA . PHE B 1 59 ? -4.876 36.936 -6.103 1.00 11.92 86 PHE B CA 1
ATOM 1413 C C . PHE B 1 59 ? -4.312 38.349 -6.209 1.00 11.77 86 PHE B C 1
ATOM 1414 O O . PHE B 1 59 ? -4.970 39.315 -5.824 1.00 15.52 86 PHE B O 1
ATOM 1422 N N . ARG B 1 60 ? -3.113 38.474 -6.790 1.00 15.08 87 ARG B N 1
ATOM 1423 C CA . ARG B 1 60 ? -2.602 39.786 -7.206 1.00 11.08 87 ARG B CA 1
ATOM 1424 C C . ARG B 1 60 ? -2.850 39.922 -8.701 1.00 14.35 87 ARG B C 1
ATOM 1425 O O . ARG B 1 60 ? -2.540 39.017 -9.462 1.00 13.75 87 ARG B O 1
ATOM 1433 N N . TYR B 1 61 ? -3.523 40.992 -9.107 1.00 12.33 88 TYR B N 1
ATOM 1434 C CA . TYR B 1 61 ? -3.888 41.229 -10.501 1.00 11.74 88 TYR B CA 1
ATOM 1435 C C . TYR B 1 61 ? -3.045 42.415 -10.978 1.00 15.59 88 TYR B C 1
ATOM 1436 O O . TYR B 1 61 ? -3.119 43.483 -10.370 1.00 19.50 88 TYR B O 1
ATOM 1445 N N . SER B 1 62 ? -2.268 42.231 -12.039 1.00 13.90 89 SER B N 1
ATOM 1446 C CA . SER B 1 62 ? -1.385 43.302 -12.485 1.00 13.95 89 SER B CA 1
ATOM 1447 C C . SER B 1 62 ? -1.208 43.224 -13.980 1.00 19.83 89 SER B C 1
ATOM 1448 O O . SER B 1 62 ? -1.490 42.214 -14.620 1.00 17.20 89 SER B O 1
ATOM 1451 N N . TYR B 1 63 ? -0.753 44.334 -14.532 1.00 20.67 90 TYR B N 1
ATOM 1452 C CA . TYR B 1 63 ? -0.355 44.414 -15.930 1.00 24.25 90 TYR B CA 1
ATOM 1453 C C . TYR B 1 63 ? 1.143 44.208 -16.012 1.00 27.15 90 TYR B C 1
ATOM 1454 O O . TYR B 1 63 ? 1.923 44.965 -15.419 1.00 23.40 90 TYR B O 1
ATOM 1463 N N . TRP B 1 64 ? 1.541 43.191 -16.722 1.00 21.49 91 TRP B N 1
ATOM 1464 C CA . TRP B 1 64 ? 2.943 42.879 -16.902 1.00 21.57 91 TRP B CA 1
ATOM 1465 C C . TRP B 1 64 ? 3.373 43.601 -18.176 1.00 29.45 91 TRP B C 1
ATOM 1466 O O . TRP B 1 64 ? 2.910 43.271 -19.276 1.00 28.96 91 TRP B O 1
ATOM 1477 N N . ASN B 1 65 ? 4.188 44.635 -18.018 1.00 26.72 92 ASN B N 1
ATOM 1478 C CA . ASN B 1 65 ? 4.667 45.362 -19.187 1.00 41.05 92 ASN B CA 1
ATOM 1479 C C . ASN B 1 65 ? 5.429 44.423 -20.117 1.00 37.58 92 ASN B C 1
ATOM 1480 O O . ASN B 1 65 ? 5.366 44.571 -21.339 1.00 40.72 92 ASN B O 1
ATOM 1485 N N . SER B 1 66 ? 6.109 43.426 -19.567 1.00 27.41 93 SER B N 1
ATOM 1486 C CA . SER B 1 66 ? 6.836 42.507 -20.423 1.00 37.78 93 SER B CA 1
ATOM 1487 C C . SER B 1 66 ? 5.948 41.827 -21.471 1.00 45.12 93 SER B C 1
ATOM 1488 O O . SER B 1 66 ? 6.455 41.496 -22.546 1.00 49.19 93 SER B O 1
ATOM 1491 N N . SER B 1 67 ? 4.633 41.606 -21.214 1.00 20.86 94 SER B N 1
ATOM 1492 C CA . SER B 1 67 ? 3.805 40.931 -22.211 1.00 18.14 94 SER B CA 1
ATOM 1493 C C . SER B 1 67 ? 2.537 41.699 -22.577 1.00 23.60 94 SER B C 1
ATOM 1494 O O . SER B 1 67 ? 1.603 41.107 -23.173 1.00 29.40 94 SER B O 1
ATOM 1497 N N . GLN B 1 68 ? 2.459 42.975 -22.246 1.00 21.40 95 GLN B N 1
ATOM 1498 C CA . GLN B 1 68 ? 1.261 43.774 -22.547 1.00 35.19 95 GLN B CA 1
ATOM 1499 C C . GLN B 1 68 ? -0.004 42.989 -22.174 1.00 30.43 95 GLN B C 1
ATOM 1500 O O . GLN B 1 68 ? -0.995 42.953 -22.909 1.00 30.33 95 GLN B O 1
ATOM 1506 N N . SER B 1 69 ? 0.077 42.279 -21.048 1.00 27.05 96 SER B N 1
ATOM 1507 C CA . SER B 1 69 ? -0.918 41.288 -20.649 1.00 26.29 96 SER B CA 1
ATOM 1508 C C . SER B 1 69 ? -1.211 41.428 -19.180 1.00 23.46 96 SER B C 1
ATOM 1509 O O . SER B 1 69 ? -0.279 41.610 -18.375 1.00 22.99 96 SER B O 1
ATOM 1512 N N . TYR B 1 70 ? -2.474 41.212 -18.848 1.00 20.71 97 TYR B N 1
ATOM 1513 C CA . TYR B 1 70 ? -2.949 41.226 -17.480 1.00 20.28 97 TYR B CA 1
ATOM 1514 C C . TYR B 1 70 ? -2.837 39.804 -16.925 1.00 19.72 97 TYR B C 1
ATOM 1515 O O . TYR B 1 70 ? -3.191 38.841 -17.605 1.00 22.66 97 TYR B O 1
ATOM 1524 N N . VAL B 1 71 ? -2.339 39.686 -15.700 1.00 13.93 98 VAL B N 1
ATOM 1525 C CA . VAL B 1 71 ? -1.938 38.397 -15.128 1.00 11.48 98 VAL B CA 1
ATOM 1526 C C . VAL B 1 71 ? -2.430 38.334 -13.675 1.00 12.93 98 VAL B C 1
ATOM 1527 O O . VAL B 1 71 ? -2.395 39.348 -12.946 1.00 13.84 98 VAL B O 1
ATOM 1531 N N . MET B 1 72 ? -2.865 37.132 -13.238 1.00 11.82 99 MET B N 1
ATOM 1532 C CA . MET B 1 72 ? -3.153 36.886 -11.824 1.00 14.14 99 MET B CA 1
ATOM 1533 C C . MET B 1 72 ? -1.999 36.083 -11.271 1.00 15.09 99 MET B C 1
ATOM 1534 O O . MET B 1 72 ? -1.604 35.077 -11.891 1.00 15.22 99 MET B O 1
ATOM 1539 N N . THR B 1 73 ? -1.488 36.491 -10.107 1.00 10.52 100 THR B N 1
ATOM 1540 C CA . THR B 1 73 ? -0.465 35.726 -9.394 1.00 8.36 100 THR B CA 1
ATOM 1541 C C . THR B 1 73 ? -0.919 35.619 -7.936 1.00 10.72 100 THR B C 1
ATOM 1542 O O . THR B 1 73 ? -2.078 35.905 -7.612 1.00 11.81 100 THR B O 1
ATOM 1546 N N . LYS B 1 74 ? 0.040 35.327 -7.041 1.00 12.09 101 LYS B N 1
ATOM 1547 C CA . LYS B 1 74 ? -0.128 35.061 -5.611 1.00 9.62 101 LYS B CA 1
ATOM 1548 C C . LYS B 1 74 ? -0.932 33.788 -5.418 1.00 15.12 101 LYS B C 1
ATOM 1549 O O . LYS B 1 74 ? -0.423 32.706 -5.650 1.00 17.63 101 LYS B O 1
ATOM 1555 N N . GLY B 1 75 ? -2.209 33.889 -5.050 1.00 10.48 102 GLY B N 1
ATOM 1556 C CA . GLY B 1 75 ? -2.981 32.662 -4.767 1.00 13.66 102 GLY B CA 1
ATOM 1557 C C . GLY B 1 75 ? -3.341 31.816 -5.986 1.00 16.94 102 GLY B C 1
ATOM 1558 O O . GLY B 1 75 ? -3.843 30.696 -5.814 1.00 13.56 102 GLY B O 1
ATOM 1559 N N . TRP B 1 76 ? -3.100 32.306 -7.201 1.00 13.92 103 TRP B N 1
ATOM 1560 C CA . TRP B 1 76 ? -3.494 31.547 -8.379 1.00 14.07 103 TRP B CA 1
ATOM 1561 C C . TRP B 1 76 ? -2.799 30.193 -8.377 1.00 12.34 103 TRP B C 1
ATOM 1562 O O . TRP B 1 76 ? -3.445 29.158 -8.540 1.00 13.70 103 TRP B O 1
ATOM 1573 N N . SER B 1 77 ? -1.479 30.160 -8.147 1.00 11.68 104 SER B N 1
ATOM 1574 C CA . SER B 1 77 ? -0.813 28.838 -8.260 1.00 14.12 104 SER B CA 1
ATOM 1575 C C . SER B 1 77 ? -1.211 27.912 -7.102 1.00 13.04 104 SER B C 1
ATOM 1576 O O . SER B 1 77 ? -1.193 26.683 -7.249 1.00 13.37 104 SER B O 1
ATOM 1579 N N . ARG B 1 78 ? -1.606 28.474 -5.961 1.00 11.66 105 ARG B N 1
ATOM 1580 C CA . ARG B 1 78 ? -2.145 27.635 -4.877 1.00 16.09 105 ARG B CA 1
ATOM 1581 C C . ARG B 1 78 ? -3.522 27.094 -5.245 1.00 13.84 105 ARG B C 1
ATOM 1582 O O . ARG B 1 78 ? -3.870 25.971 -4.870 1.00 11.31 105 ARG B O 1
ATOM 1590 N N . PHE B 1 79 ? -4.333 27.911 -5.909 1.00 12.75 106 PHE B N 1
ATOM 1591 C CA . PHE B 1 79 ? -5.624 27.419 -6.384 1.00 16.38 106 PHE B CA 1
ATOM 1592 C C . PHE B 1 79 ? -5.402 26.285 -7.371 1.00 13.09 106 PHE B C 1
ATOM 1593 O O . PHE B 1 79 ? -6.110 25.280 -7.349 1.00 13.86 106 PHE B O 1
ATOM 1601 N N . VAL B 1 80 ? -4.471 26.469 -8.301 1.00 11.81 107 VAL B N 1
ATOM 1602 C CA . VAL B 1 80 ? -4.140 25.413 -9.262 1.00 10.45 107 VAL B CA 1
ATOM 1603 C C . VAL B 1 80 ? -3.777 24.128 -8.522 1.00 12.82 107 VAL B C 1
ATOM 1604 O O . VAL B 1 80 ? -4.193 23.039 -8.924 1.00 14.50 107 VAL B O 1
ATOM 1608 N N . LYS B 1 81 ? -2.952 24.242 -7.466 1.00 10.47 108 LYS B N 1
ATOM 1609 C CA . LYS B 1 81 ? -2.504 23.051 -6.740 1.00 14.70 108 LYS B CA 1
ATOM 1610 C C . LYS B 1 81 ? -3.680 22.418 -6.014 1.00 18.55 108 LYS B C 1
ATOM 1611 O O . LYS B 1 81 ? -3.8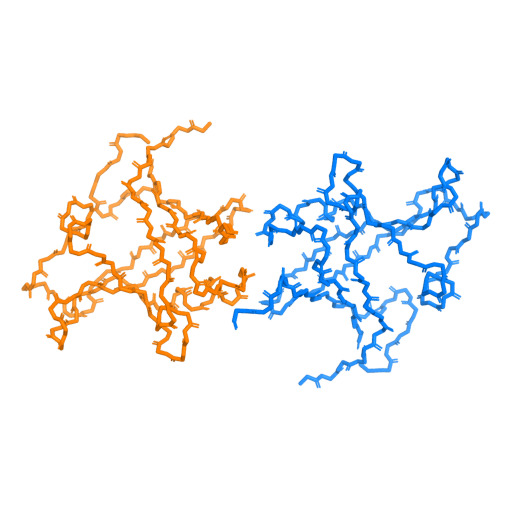01 21.173 -5.945 1.00 17.45 108 LYS B O 1
ATOM 1614 N N . ASP B 1 82 ? -4.546 23.265 -5.464 1.00 14.63 109 ASP B N 1
ATOM 1615 C CA . ASP B 1 82 ? -5.659 22.763 -4.659 1.00 12.99 109 ASP B CA 1
ATOM 1616 C C . ASP B 1 82 ? -6.644 21.977 -5.497 1.00 18.60 109 ASP B C 1
ATOM 1617 O O . ASP B 1 82 ? -7.225 20.983 -5.020 1.00 13.84 109 ASP B O 1
ATOM 1622 N N . LYS B 1 83 ? -6.864 22.401 -6.737 1.00 11.14 110 LYS B N 1
ATOM 1623 C CA . LYS B 1 83 ? -7.820 21.710 -7.592 1.00 11.10 110 LYS B CA 1
ATOM 1624 C C . LYS B 1 83 ? -7.151 20.767 -8.566 1.00 13.66 110 LYS B C 1
ATOM 1625 O O . LYS B 1 83 ? -7.850 20.131 -9.378 1.00 13.72 110 LYS B O 1
ATOM 1631 N N . LYS B 1 84 ? -5.822 20.704 -8.522 1.00 12.18 111 LYS B N 1
ATOM 1632 C CA . LYS B 1 84 ? -5.014 20.068 -9.559 1.00 11.01 111 LYS B CA 1
ATOM 1633 C C . LYS B 1 84 ? -5.455 20.464 -10.967 1.00 16.59 111 LYS B C 1
ATOM 1634 O O . LYS B 1 84 ? -5.618 19.623 -11.861 1.00 14.64 111 LYS B O 1
ATOM 1640 N N . LEU B 1 85 ? -5.610 21.766 -11.193 1.00 13.10 112 LEU B N 1
ATOM 1641 C CA . LEU B 1 85 ? -5.967 22.214 -12.536 1.00 14.52 112 LEU B CA 1
ATOM 1642 C C . LEU B 1 85 ? -4.910 21.811 -13.522 1.00 18.84 112 LEU B C 1
ATOM 1643 O O . LEU B 1 85 ? -3.708 21.883 -13.237 1.00 16.52 112 LEU B O 1
ATOM 1648 N N . ASP B 1 86 ? -5.356 21.420 -14.709 1.00 16.54 113 ASP B N 1
ATOM 1649 C CA . ASP B 1 86 ? -4.401 21.171 -15.757 1.00 21.54 113 ASP B CA 1
ATOM 1650 C C . ASP B 1 86 ? -4.921 21.787 -17.034 1.00 17.59 113 ASP B C 1
ATOM 1651 O O . ASP B 1 86 ? -6.081 22.198 -17.132 1.00 15.32 113 ASP B O 1
ATOM 1656 N N . ALA B 1 87 ? -4.064 21.731 -18.042 1.00 15.86 114 ALA B N 1
ATOM 1657 C CA . ALA B 1 87 ? -4.366 22.355 -19.328 1.00 17.43 114 ALA B CA 1
ATOM 1658 C C . ALA B 1 87 ? -5.663 21.783 -19.897 1.00 26.58 114 ALA B C 1
ATOM 1659 O O . ALA B 1 87 ? -5.890 20.567 -19.885 1.00 19.97 114 ALA B O 1
ATOM 1661 N N . GLY B 1 88 ? -6.549 22.670 -20.342 1.00 19.10 115 GLY B N 1
ATOM 1662 C CA . GLY B 1 88 ? -7.814 22.298 -20.913 1.00 15.71 115 GLY B CA 1
ATOM 1663 C C . GLY B 1 88 ? -8.963 22.375 -19.937 1.00 17.11 115 GLY B C 1
ATOM 1664 O O . GLY B 1 88 ? -10.115 22.412 -20.369 1.00 19.35 115 GLY B O 1
ATOM 1665 N N . ASP B 1 89 ? -8.677 22.397 -18.630 1.00 15.42 116 ASP B N 1
ATOM 1666 C CA . ASP B 1 89 ? -9.751 22.703 -17.694 1.00 14.04 116 ASP B CA 1
ATOM 1667 C C . ASP B 1 89 ? -10.209 24.150 -17.939 1.00 20.22 116 ASP B C 1
ATOM 1668 O O . ASP B 1 89 ? -9.497 24.953 -18.541 1.00 20.25 116 ASP B O 1
ATOM 1673 N N . ILE B 1 90 ? -11.363 24.506 -17.381 1.00 19.73 117 ILE B N 1
ATOM 1674 C CA . ILE B 1 90 ? -11.956 25.832 -17.566 1.00 19.85 117 ILE B CA 1
ATOM 1675 C C . ILE B 1 90 ? -12.055 26.520 -16.222 1.00 21.44 117 ILE B C 1
ATOM 1676 O O . ILE B 1 90 ? -12.628 25.972 -15.291 1.00 24.58 117 ILE B O 1
ATOM 1681 N N . VAL B 1 91 ? -11.541 27.732 -16.122 1.00 17.86 118 VAL B N 1
ATOM 1682 C CA . VAL B 1 91 ? -11.765 28.498 -14.879 1.00 16.94 118 VAL B CA 1
ATOM 1683 C C . VAL B 1 91 ? -12.823 29.562 -15.174 1.00 16.87 118 VAL B C 1
ATOM 1684 O O . VAL B 1 91 ? -12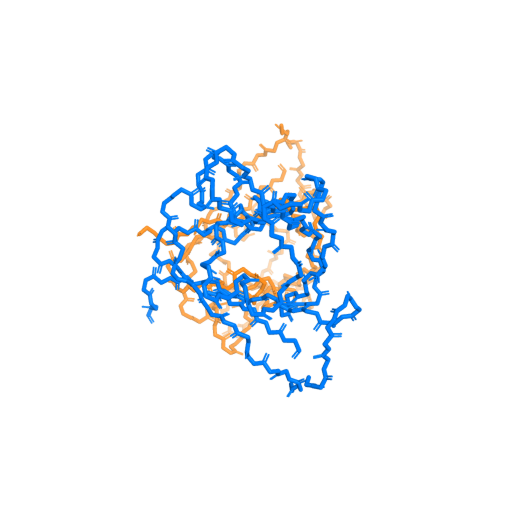.841 30.112 -16.290 1.00 16.61 118 VAL B O 1
ATOM 1688 N N . SER B 1 92 ? -13.716 29.836 -14.214 1.00 18.28 119 SER B N 1
ATOM 1689 C CA . SER B 1 92 ? -14.785 30.810 -14.450 1.00 15.59 119 SER B CA 1
ATOM 1690 C C . SER B 1 92 ? -14.892 31.762 -13.288 1.00 21.14 119 SER B C 1
ATOM 1691 O O . SER B 1 92 ? -14.606 31.412 -12.144 1.00 19.23 119 SER B O 1
ATOM 1694 N N . PHE B 1 93 ? -15.357 32.976 -13.592 1.00 14.31 120 PHE B N 1
ATOM 1695 C CA . PHE B 1 93 ? -15.412 34.024 -12.601 1.00 11.99 120 PHE B CA 1
ATOM 1696 C C . PHE B 1 93 ? -16.811 34.618 -12.579 1.00 16.62 120 PHE B C 1
ATOM 1697 O O . PHE B 1 93 ? -17.402 34.838 -13.634 1.00 21.87 120 PHE B O 1
ATOM 1705 N N . GLN B 1 94 ? -17.298 34.916 -11.384 1.00 16.85 121 GLN B N 1
ATOM 1706 C CA A GLN B 1 94 ? -18.624 35.511 -11.199 0.50 14.45 121 GLN B CA 1
ATOM 1707 C CA B GLN B 1 94 ? -18.625 35.485 -11.163 0.50 14.50 121 GLN B CA 1
ATOM 1708 C C . GLN B 1 94 ? -18.490 36.623 -10.164 1.00 18.73 121 GLN B C 1
ATOM 1709 O O . GLN B 1 94 ? -17.495 36.716 -9.425 1.00 17.90 121 GLN B O 1
ATOM 1720 N N . ARG B 1 95 ? -19.508 37.491 -10.096 1.00 13.93 122 ARG B N 1
ATOM 1721 C CA . ARG B 1 95 ? -19.471 38.545 -9.083 1.00 12.52 122 ARG B CA 1
ATOM 1722 C C . ARG B 1 95 ? -20.895 38.668 -8.509 1.00 15.53 122 ARG B C 1
ATOM 1723 O O . ARG B 1 95 ? -21.871 38.247 -9.164 1.00 14.39 122 ARG B O 1
ATOM 1741 N N . VAL B 1 97 ? -24.465 40.142 -8.003 1.00 15.33 124 VAL B N 1
ATOM 1742 C CA . VAL B 1 97 ? -25.226 40.945 -8.928 1.00 10.92 124 VAL B CA 1
ATOM 1743 C C . VAL B 1 97 ? -25.237 42.403 -8.467 1.00 13.54 124 VAL B C 1
ATOM 1744 O O . VAL B 1 97 ? -25.369 42.716 -7.282 1.00 14.24 124 VAL B O 1
ATOM 1748 N N . GLY B 1 98 ? -24.998 43.281 -9.428 1.00 13.53 125 GLY B N 1
ATOM 1749 C CA . GLY B 1 98 ? -24.980 44.714 -9.147 1.00 15.01 125 GLY B CA 1
ATOM 1750 C C . GLY B 1 98 ? -23.608 45.256 -8.779 1.00 13.32 125 GLY B C 1
ATOM 1751 O O . GLY B 1 98 ? -23.471 46.498 -8.604 1.00 16.60 125 GLY B O 1
ATOM 1752 N N . ASP B 1 99 ? -22.599 44.389 -8.574 1.00 15.25 126 ASP B N 1
ATOM 1753 C CA . ASP B 1 99 ? -21.264 44.902 -8.235 1.00 17.06 126 ASP B CA 1
ATOM 1754 C C . ASP B 1 99 ? -20.539 45.408 -9.478 1.00 18.06 126 ASP B C 1
ATOM 1755 O O . ASP B 1 99 ? -20.747 44.902 -10.595 1.00 18.42 126 ASP B O 1
ATOM 1760 N N . SER B 1 100 ? -19.606 46.350 -9.255 1.00 20.31 127 SER B N 1
ATOM 1761 C CA . SER B 1 100 ? -18.658 46.733 -10.294 1.00 20.40 127 SER B CA 1
ATOM 1762 C C . SER B 1 100 ? -17.471 47.458 -9.655 1.00 28.42 127 SER B C 1
ATOM 1763 O O . SER B 1 100 ? -17.583 48.079 -8.590 1.00 26.31 127 SER B O 1
ATOM 1766 N N . GLY B 1 101 ? -16.310 47.334 -10.289 1.00 29.80 128 GLY B N 1
ATOM 1767 C CA . GLY B 1 101 ? -15.133 47.997 -9.749 1.00 30.85 128 GLY B CA 1
ATOM 1768 C C . GLY B 1 101 ? -14.360 47.144 -8.777 1.00 31.70 128 GLY B C 1
ATOM 1769 O O . GLY B 1 101 ? -14.664 45.977 -8.538 1.00 22.04 128 GLY B O 1
ATOM 1770 N N . ARG B 1 102 ? -13.339 47.752 -8.164 1.00 29.29 129 ARG B N 1
ATOM 1771 C CA . ARG B 1 102 ? -12.374 46.931 -7.426 1.00 25.70 129 ARG B CA 1
ATOM 1772 C C . ARG B 1 102 ? -12.908 46.419 -6.106 1.00 27.07 129 ARG B C 1
ATOM 1773 O O . ARG B 1 102 ? -12.300 45.492 -5.551 1.00 29.88 129 ARG B O 1
ATOM 1781 N N . ASP B 1 103 ? -14.035 46.951 -5.599 1.00 25.92 130 ASP B N 1
ATOM 1782 C CA . ASP B 1 103 ? -14.571 46.396 -4.370 1.00 23.85 130 ASP B CA 1
ATOM 1783 C C . ASP B 1 103 ? -15.668 45.346 -4.639 1.00 24.35 130 ASP B C 1
ATOM 1784 O O . ASP B 1 103 ? -16.317 44.900 -3.690 1.00 21.89 130 ASP B O 1
ATOM 1789 N N . SER B 1 104 ? -15.804 44.884 -5.887 1.00 19.72 131 SER B N 1
ATOM 1790 C CA . SER B 1 104 ? -16.737 43.802 -6.218 1.00 22.32 131 SER B CA 1
ATOM 1791 C C . SER B 1 104 ? -16.452 42.568 -5.368 1.00 16.89 131 SER B C 1
ATOM 1792 O O . SER B 1 104 ? -15.289 42.294 -5.000 1.00 18.12 131 SER B O 1
ATOM 1795 N N . ARG B 1 105 ? -17.535 41.822 -5.026 1.00 12.79 132 ARG B N 1
ATOM 1796 C CA . ARG B 1 105 ? -17.401 40.537 -4.338 1.00 17.64 132 ARG B CA 1
ATOM 1797 C C . ARG B 1 105 ? -17.317 39.496 -5.453 1.00 13.25 132 ARG B C 1
ATOM 1798 O O . ARG B 1 105 ? -18.280 39.319 -6.209 1.00 13.84 132 ARG B O 1
ATOM 1806 N N . LEU B 1 106 ? -16.192 38.799 -5.535 1.00 12.81 133 LEU B N 1
ATOM 1807 C CA . LEU B 1 106 ? -15.878 37.940 -6.668 1.00 11.22 133 LEU B CA 1
ATOM 1808 C C . LEU B 1 106 ? -15.852 36.478 -6.233 1.00 18.42 133 LEU B C 1
ATOM 1809 O O . LEU B 1 106 ? -15.565 36.165 -5.077 1.00 15.32 133 LEU B O 1
ATOM 1814 N N . PHE B 1 107 ? -16.158 35.594 -7.187 1.00 14.25 134 PHE B N 1
ATOM 1815 C CA . PHE B 1 107 ? -16.217 34.137 -6.985 1.00 13.30 134 PHE B CA 1
ATOM 1816 C C . PHE B 1 107 ? -15.416 33.436 -8.069 1.00 17.22 134 PHE B C 1
ATOM 1817 O O . PHE B 1 107 ? -15.370 33.912 -9.212 1.00 18.08 134 PHE B O 1
ATOM 1825 N N . ILE B 1 108 ? -14.749 32.334 -7.714 1.00 13.10 135 ILE B N 1
ATOM 1826 C CA . ILE B 1 108 ? -14.047 31.550 -8.724 1.00 14.41 135 ILE B CA 1
ATOM 1827 C C . ILE B 1 108 ? -14.603 30.141 -8.721 1.00 17.10 135 ILE B C 1
ATOM 1828 O O . ILE B 1 108 ? -14.907 29.581 -7.663 1.00 15.54 135 ILE B O 1
ATOM 1833 N N . ASP B 1 109 ? -14.712 29.548 -9.907 1.00 12.00 136 ASP B N 1
ATOM 1834 C CA . ASP B 1 109 ? -15.114 28.139 -9.973 1.00 18.87 136 ASP B CA 1
ATOM 1835 C C . ASP B 1 109 ? -14.415 27.538 -11.175 1.00 16.40 136 ASP B C 1
ATOM 1836 O O . ASP B 1 109 ? -13.658 28.220 -11.874 1.00 14.80 136 ASP B O 1
ATOM 1841 N N . TRP B 1 110 ? -14.612 26.240 -11.393 1.00 17.38 137 TRP B N 1
ATOM 1842 C CA . TRP B 1 110 ? -13.922 25.648 -12.518 1.00 19.64 137 TRP B CA 1
ATOM 1843 C C . TRP B 1 110 ? -14.751 24.480 -13.036 1.00 19.07 137 TRP B C 1
ATOM 1844 O O . TRP B 1 110 ? -15.722 24.046 -12.400 1.00 19.53 137 TRP B O 1
ATOM 1855 N N . ARG B 1 111 ? -14.392 24.050 -14.244 1.00 20.01 138 ARG B N 1
ATOM 1856 C CA . ARG B 1 111 ? -14.946 22.864 -14.883 1.00 18.67 138 ARG B CA 1
ATOM 1857 C C . ARG B 1 111 ? -13.823 21.968 -15.334 1.00 21.19 138 ARG B C 1
ATOM 1858 O O . ARG B 1 111 ? -12.830 22.412 -15.911 1.00 16.96 138 ARG B O 1
ATOM 1866 N N . ARG B 1 112 ? -14.040 20.681 -15.154 1.00 20.47 139 ARG B N 1
ATOM 1867 C CA . ARG B 1 112 ? -13.121 19.701 -15.642 1.00 19.06 139 ARG B CA 1
ATOM 1868 C C . ARG B 1 112 ? -13.078 19.659 -17.162 1.00 19.72 139 ARG B C 1
ATOM 1869 O O . ARG B 1 112 ? -14.119 19.727 -17.828 1.00 22.49 139 ARG B O 1
ATOM 1877 N N . ARG B 1 113 ? -11.871 19.521 -17.703 1.00 23.18 140 ARG B N 1
ATOM 1878 C CA . ARG B 1 113 ? -11.658 19.430 -19.147 1.00 24.87 140 ARG B CA 1
ATOM 1879 C C . ARG B 1 113 ? -12.646 18.448 -19.782 1.00 33.60 140 ARG B C 1
ATOM 1880 O O . ARG B 1 113 ? -12.767 17.298 -19.318 1.00 28.36 140 ARG B O 1
ATOM 1888 N N . PRO B 1 114 ? -13.363 18.854 -20.823 1.00 40.66 141 PRO B N 1
ATOM 1889 C CA . PRO B 1 114 ? -14.242 17.948 -21.547 1.00 48.19 141 PRO B CA 1
ATOM 1890 C C . PRO B 1 114 ? -13.404 16.874 -22.228 1.00 41.15 141 PRO B C 1
ATOM 1891 O O . PRO B 1 114 ? -13.426 15.757 -21.710 1.00 43.55 141 PRO B O 1
#

Organism: Arabidopsis thaliana (NCBI:txid3702)

B-factor: mean 21.19, std 11.51, range [6.7, 80.1]

Foldseek 3Di:
DQKAWQDKDQFAQVLQDDVQKGFDDPVRCVPAHDDAPPDDQQADWDWAAEPVGDIFIWGWGQDPVVRTIIIHDRSNVVCVVVVAHGGKMKTKIFVPDGDDPTHMHIDIGHDDDD/DQKAWQDKDQFAQVCQDPVQKGWDPPVRCVVAEPDDLPDDQQADWAWAAEPVGDIFIWGWGQDNVVSTIMTHDRSNVVCVVVVDHGQKMKTKIFPPDGYRVTRIYIYIGDHD